Protein AF-A0A7C9D8Z2-F1 (afdb_monomer)

Nearest PDB structures (foldseek):
  7ux3-assembly1_G  TM=8.469E-01  e=1.205E-09  Mus musculus
  6cri-assembly1_G  TM=8.441E-01  e=3.634E-09  Mus musculus
  8d9w-assembly1_K  TM=8.234E-01  e=1.687E-08  Mus musculus
  8d9w-assembly1_O  TM=8.234E-01  e=1.687E-08  Mus musculus
  4hmy-assembly1_A  TM=8.829E-01  e=5.598E-08  Mus musculus

Foldseek 3Di:
DDDQVVLVVCQVVLLVLLVPQDPVDPVSLVSNLVSLVSQLVGDHDPVSLVSSLVSLLVLLPDPDLVSVLSSLVSVLSSCVVPVVSCVVCVVSLLVQCVDPDPVSVVSSLVSLLVSDALVCLLVSLVSLLVSLLPDPDLVVSLVSLASSLVSLVVRPPDLVSSLVSVVSSCVRNVVSYDVVSVVVSVVSVVVPPD

Structure (mmCIF, N/CA/C/O backbone):
data_AF-A0A7C9D8Z2-F1
#
_entry.id   AF-A0A7C9D8Z2-F1
#
loop_
_atom_site.group_PDB
_atom_site.id
_atom_site.type_symbol
_atom_site.label_atom_id
_atom_site.label_alt_id
_atom_site.label_comp_id
_atom_site.label_asym_id
_atom_site.label_entity_id
_atom_site.label_seq_id
_atom_site.pdbx_PDB_ins_code
_atom_site.Cartn_x
_atom_site.Cartn_y
_atom_site.Cartn_z
_atom_site.occupancy
_atom_site.B_iso_or_equiv
_atom_site.auth_seq_id
_atom_site.auth_comp_id
_atom_site.auth_asym_id
_atom_site.auth_atom_id
_atom_site.pdbx_PDB_model_num
ATOM 1 N N . SER A 1 1 ? -24.769 4.157 -0.101 1.00 54.75 1 SER A N 1
ATOM 2 C CA . SER A 1 1 ? -24.486 5.270 0.825 1.00 54.75 1 SER A CA 1
ATOM 3 C C . SER A 1 1 ? -25.314 5.068 2.080 1.00 54.75 1 SER A C 1
ATOM 5 O O . SER A 1 1 ? -26.523 4.939 1.947 1.00 54.75 1 SER A O 1
ATOM 7 N N . GLY A 1 2 ? -24.678 4.918 3.246 1.00 71.00 2 GLY A N 1
ATOM 8 C CA . GLY A 1 2 ? -25.364 4.664 4.522 1.00 71.00 2 GLY A CA 1
ATOM 9 C C . GLY A 1 2 ? -26.005 5.915 5.135 1.00 71.00 2 GLY A C 1
ATOM 10 O O . GLY A 1 2 ? -25.732 7.036 4.702 1.00 71.00 2 GLY A O 1
ATOM 11 N N . ASP A 1 3 ? -26.853 5.719 6.144 1.00 88.31 3 ASP A N 1
ATOM 12 C CA . ASP A 1 3 ? -27.541 6.790 6.871 1.00 88.31 3 ASP A CA 1
ATOM 13 C C . ASP A 1 3 ? -26.561 7.559 7.782 1.00 88.31 3 ASP A C 1
ATOM 15 O O . ASP A 1 3 ? -25.955 7.005 8.708 1.00 88.31 3 ASP A O 1
ATOM 19 N N . LYS A 1 4 ? -26.402 8.862 7.511 1.00 92.12 4 LYS A N 1
ATOM 20 C CA . LYS A 1 4 ? -25.531 9.770 8.271 1.00 92.12 4 LYS A CA 1
ATOM 21 C C . LYS A 1 4 ? -26.003 9.956 9.712 1.00 92.12 4 LYS A C 1
ATOM 23 O O . LYS A 1 4 ? -25.164 10.071 10.603 1.00 92.12 4 LYS A O 1
ATOM 28 N N . ASN A 1 5 ? -27.313 9.998 9.945 1.00 93.19 5 ASN A N 1
ATOM 29 C CA . ASN A 1 5 ? -27.870 10.161 11.282 1.00 93.19 5 ASN A CA 1
ATOM 30 C C . ASN A 1 5 ? -27.612 8.901 12.115 1.00 93.19 5 ASN A C 1
ATOM 32 O O . ASN A 1 5 ? -27.068 8.982 13.213 1.00 93.19 5 ASN A O 1
ATOM 36 N N . ALA A 1 6 ? -27.884 7.723 11.544 1.00 93.25 6 ALA A N 1
ATOM 37 C CA . ALA A 1 6 ? -27.556 6.448 12.181 1.00 93.25 6 ALA A CA 1
ATOM 38 C C . ALA A 1 6 ? -26.056 6.338 12.514 1.00 93.25 6 ALA A C 1
ATOM 40 O O . ALA A 1 6 ? -25.703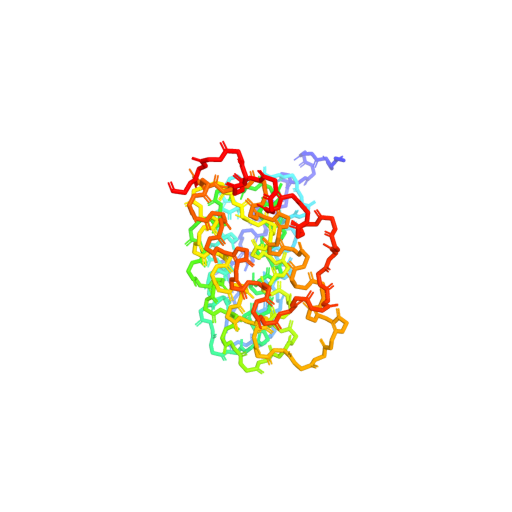 6.022 13.649 1.00 93.25 6 ALA A O 1
ATOM 41 N N . SER A 1 7 ? -25.180 6.692 11.564 1.00 94.88 7 SER A N 1
ATOM 42 C CA . SER A 1 7 ? -23.722 6.719 11.771 1.00 94.88 7 SER A CA 1
ATOM 43 C C . SER A 1 7 ? -23.316 7.674 12.903 1.00 94.88 7 SER A C 1
ATOM 45 O O . SER A 1 7 ? -22.453 7.346 13.715 1.00 94.88 7 SER A O 1
ATOM 47 N N . GLY A 1 8 ? -23.986 8.828 13.005 1.00 93.94 8 GLY A N 1
ATOM 48 C CA . GLY A 1 8 ? -23.773 9.828 14.051 1.00 93.94 8 GLY A CA 1
ATOM 49 C C . GLY A 1 8 ? -23.883 9.275 15.470 1.00 93.94 8 GLY A C 1
ATOM 50 O O . GLY A 1 8 ? -23.061 9.610 16.322 1.00 93.94 8 GLY A O 1
ATOM 51 N N . HIS A 1 9 ? -24.836 8.372 15.706 1.00 94.62 9 HIS A N 1
ATOM 52 C CA . HIS A 1 9 ? -25.011 7.720 17.006 1.00 94.62 9 HIS A CA 1
ATOM 53 C C . HIS A 1 9 ? -23.862 6.762 17.362 1.00 94.62 9 HIS A C 1
ATOM 55 O O . HIS A 1 9 ? -23.654 6.466 18.538 1.00 94.62 9 HIS A O 1
ATOM 61 N N . MET A 1 10 ? -23.099 6.286 16.372 1.00 95.62 10 MET A N 1
ATOM 62 C CA . MET A 1 10 ? -22.015 5.321 16.571 1.00 95.62 10 MET A CA 1
ATOM 63 C C . MET A 1 10 ? -20.662 5.989 16.842 1.00 95.62 10 MET A C 1
ATOM 65 O O . MET A 1 10 ? -19.829 5.390 17.521 1.00 95.62 10 MET A O 1
ATOM 69 N N . TYR A 1 11 ? -20.428 7.218 16.361 1.00 96.44 11 TYR A N 1
ATOM 70 C CA . TYR A 1 11 ? -19.097 7.847 16.391 1.00 96.44 11 TYR A CA 1
ATOM 71 C C . TYR A 1 11 ? -18.462 7.869 17.784 1.00 96.44 11 TYR A C 1
ATOM 73 O O . TYR A 1 11 ? -17.309 7.472 17.934 1.00 96.44 11 TYR A O 1
ATOM 81 N N . THR A 1 12 ? -19.212 8.288 18.807 1.00 95.81 12 THR A N 1
ATOM 82 C CA . THR A 1 12 ? -18.704 8.372 20.185 1.00 95.81 12 THR A CA 1
ATOM 83 C C . THR A 1 12 ? -18.312 7.003 20.727 1.00 95.81 12 THR A C 1
ATOM 85 O O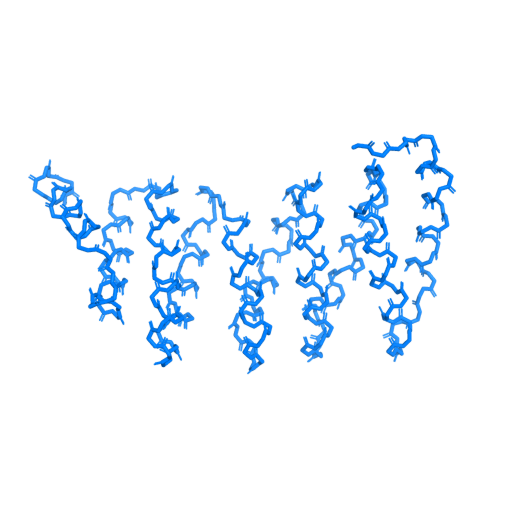 . THR A 1 12 ? -17.264 6.873 21.353 1.00 95.81 12 THR A O 1
ATOM 88 N N . VAL A 1 13 ? -19.125 5.975 20.465 1.00 96.38 13 VAL A N 1
ATOM 89 C CA . VAL A 1 13 ? -18.880 4.611 20.950 1.00 96.38 13 VAL A CA 1
ATOM 90 C C . VAL A 1 13 ? -17.643 4.022 20.277 1.00 96.38 13 VAL A C 1
ATOM 92 O O . VAL A 1 13 ? -16.761 3.519 20.966 1.00 96.38 13 VAL A O 1
ATOM 95 N N . VAL A 1 14 ? -17.537 4.137 18.949 1.00 97.06 14 VAL A N 1
ATOM 96 C CA . VAL A 1 14 ? -16.379 3.629 18.195 1.00 97.06 14 VAL A CA 1
ATOM 97 C C . VAL A 1 14 ? -15.097 4.343 18.627 1.00 97.06 14 VAL A C 1
ATOM 99 O O . VAL A 1 14 ? -14.086 3.693 18.884 1.00 97.06 14 VAL A O 1
ATOM 102 N N . HIS A 1 15 ? -15.147 5.665 18.793 1.00 96.44 15 HIS A N 1
ATOM 103 C CA . HIS A 1 15 ? -14.011 6.444 19.281 1.00 96.44 15 HIS A CA 1
ATOM 104 C C . HIS A 1 15 ? -13.564 6.003 20.687 1.00 96.44 15 HIS A C 1
ATOM 106 O O . HIS A 1 15 ? -12.370 5.873 20.959 1.00 96.44 15 HIS A O 1
ATOM 112 N N . ASP A 1 16 ? -14.508 5.746 21.596 1.00 95.94 16 ASP A N 1
ATOM 113 C CA . ASP A 1 16 ? -14.185 5.270 22.941 1.00 95.94 16 ASP A CA 1
ATOM 114 C C . ASP A 1 16 ? -13.585 3.859 22.943 1.00 95.94 16 ASP A C 1
ATOM 116 O O . ASP A 1 16 ? -12.677 3.603 23.735 1.00 95.94 16 ASP A O 1
ATOM 120 N N . ILE A 1 17 ? -14.046 2.969 22.057 1.00 96.44 17 ILE A N 1
ATOM 121 C CA . ILE A 1 17 ? -13.459 1.633 21.879 1.00 96.44 17 ILE A CA 1
ATOM 122 C C . ILE A 1 17 ? -12.007 1.760 21.411 1.00 96.44 17 ILE A C 1
ATOM 124 O O . ILE A 1 17 ? -11.124 1.171 22.031 1.00 96.44 17 ILE A O 1
ATOM 128 N N . ILE A 1 18 ? -11.745 2.580 20.385 1.00 95.56 18 ILE A N 1
ATOM 129 C CA . ILE A 1 18 ? -10.388 2.828 19.870 1.00 95.56 18 ILE A CA 1
ATOM 130 C C . ILE A 1 18 ? -9.457 3.308 20.988 1.00 95.56 18 ILE A C 1
ATOM 132 O O . ILE A 1 18 ? -8.334 2.827 21.121 1.00 95.56 18 ILE A O 1
ATOM 136 N N . ARG A 1 19 ? -9.932 4.232 21.830 1.00 94.12 19 ARG A N 1
ATOM 137 C CA . ARG A 1 19 ? -9.134 4.809 22.918 1.00 94.12 19 ARG A CA 1
ATOM 138 C C . ARG A 1 19 ? -8.861 3.831 24.066 1.00 94.12 19 ARG A C 1
ATOM 140 O O . ARG A 1 19 ? -7.835 3.961 24.727 1.00 94.12 19 ARG A O 1
ATOM 147 N N . LYS A 1 20 ? -9.793 2.920 24.353 1.00 94.12 20 LYS A N 1
ATOM 148 C CA . LYS A 1 20 ? -9.750 2.033 25.531 1.00 94.12 20 LYS A CA 1
ATOM 149 C C . LYS A 1 20 ? -9.225 0.627 25.229 1.00 94.12 20 LYS A C 1
ATOM 151 O O . LYS A 1 20 ? -9.041 -0.140 26.170 1.00 94.12 20 LYS A O 1
ATOM 156 N N . ALA A 1 21 ? -9.025 0.269 23.962 1.00 93.00 21 ALA A N 1
ATOM 157 C CA . ALA A 1 21 ? -8.545 -1.055 23.584 1.00 93.00 21 ALA A CA 1
ATOM 158 C C . ALA A 1 21 ? -7.152 -1.352 24.173 1.00 93.00 21 ALA A C 1
ATOM 160 O O . ALA A 1 21 ? -6.228 -0.546 24.057 1.00 93.00 21 ALA A O 1
ATOM 161 N N . ASP A 1 22 ? -7.001 -2.528 24.789 1.00 91.38 22 ASP A N 1
ATOM 162 C CA . ASP A 1 22 ? -5.732 -2.995 25.354 1.00 91.38 22 ASP A CA 1
ATOM 163 C C . ASP A 1 22 ? -4.856 -3.662 24.285 1.00 91.38 22 ASP A C 1
ATOM 165 O O . ASP A 1 22 ? -5.054 -4.820 23.912 1.00 91.38 22 ASP A O 1
ATOM 169 N N . LEU A 1 23 ? -3.848 -2.931 23.815 1.00 89.25 23 LEU A N 1
ATOM 170 C CA . LEU A 1 23 ? -2.980 -3.352 22.711 1.00 89.25 23 LEU A CA 1
ATOM 171 C C . LEU A 1 23 ? -1.952 -4.420 23.103 1.00 89.25 23 LEU A C 1
ATOM 173 O O . LEU A 1 23 ? -1.271 -4.963 22.232 1.00 89.25 23 LEU A O 1
ATOM 177 N N . SER A 1 24 ? -1.841 -4.744 24.396 1.00 90.56 24 SER A N 1
ATOM 178 C CA . SER A 1 24 ? -0.945 -5.800 24.874 1.00 90.56 24 SER A CA 1
ATOM 179 C C . SER A 1 24 ? -1.480 -7.208 24.593 1.00 90.56 24 SER A C 1
ATOM 181 O O . SER A 1 24 ? -0.731 -8.182 24.663 1.00 90.56 24 SER A O 1
ATOM 183 N N . THR A 1 25 ? -2.765 -7.329 24.242 1.00 94.25 25 THR A N 1
ATOM 184 C CA . THR A 1 25 ? -3.426 -8.616 24.013 1.00 94.25 25 THR A CA 1
ATOM 185 C C . THR A 1 25 ? -3.934 -8.746 22.582 1.00 94.25 25 THR A C 1
ATOM 187 O O . THR A 1 25 ? -4.401 -7.788 21.967 1.00 94.25 25 THR A O 1
ATOM 190 N N . ASN A 1 26 ? -3.933 -9.972 22.056 1.00 94.00 26 ASN A N 1
ATOM 191 C CA . ASN A 1 26 ? -4.528 -10.258 20.745 1.00 94.00 26 ASN A CA 1
ATOM 192 C C . ASN A 1 26 ? -6.023 -9.914 20.700 1.00 94.00 26 ASN A C 1
ATOM 194 O O . ASN A 1 26 ? -6.520 -9.475 19.668 1.00 94.00 26 ASN A O 1
ATOM 198 N N . ILE A 1 27 ? -6.732 -10.077 21.823 1.00 95.94 27 ILE A N 1
ATOM 199 C CA . ILE A 1 27 ? -8.156 -9.743 21.929 1.00 95.94 27 ILE A CA 1
ATOM 200 C C . ILE A 1 27 ? -8.353 -8.234 21.784 1.00 95.94 27 ILE A C 1
ATOM 202 O O . ILE A 1 27 ? -9.187 -7.804 20.991 1.00 95.94 27 ILE A O 1
ATOM 206 N N . GLY A 1 28 ? -7.575 -7.420 22.501 1.00 95.88 28 GLY A N 1
ATOM 207 C CA . GLY A 1 28 ? -7.690 -5.969 22.390 1.00 95.88 28 GLY A CA 1
ATOM 208 C C . GLY A 1 28 ? -7.258 -5.448 21.018 1.00 95.88 28 GLY A C 1
ATOM 209 O O . GLY A 1 28 ? -7.929 -4.573 20.475 1.00 95.88 28 GLY A O 1
ATOM 210 N N . ASN A 1 29 ? -6.241 -6.051 20.394 1.00 95.75 29 ASN A N 1
ATOM 211 C CA . ASN A 1 29 ? -5.867 -5.744 19.009 1.00 95.75 29 ASN A CA 1
ATOM 212 C C . ASN A 1 29 ? -6.981 -6.096 18.006 1.00 95.75 29 ASN A C 1
ATOM 214 O O . ASN A 1 29 ? -7.265 -5.308 17.105 1.00 95.75 29 ASN A O 1
ATOM 218 N N . ALA A 1 30 ? -7.664 -7.232 18.182 1.00 96.12 30 ALA A N 1
ATOM 219 C CA . ALA A 1 30 ? -8.806 -7.608 17.347 1.00 96.12 30 ALA A CA 1
ATOM 220 C C . ALA A 1 30 ? -9.987 -6.635 17.512 1.00 96.12 30 ALA A C 1
ATOM 222 O O . ALA A 1 30 ? -10.564 -6.194 16.520 1.00 96.12 30 ALA A O 1
ATOM 223 N N . VAL A 1 31 ? -10.306 -6.247 18.753 1.00 96.62 31 VAL A N 1
ATOM 224 C CA . VAL A 1 31 ? -11.350 -5.250 19.046 1.00 96.62 31 VAL A CA 1
ATOM 225 C C . VAL A 1 31 ? -11.010 -3.896 18.425 1.00 96.62 31 VAL A C 1
ATOM 227 O O . VAL A 1 31 ? -11.878 -3.265 17.822 1.00 96.62 31 VAL A O 1
ATOM 230 N N . LEU A 1 32 ? -9.753 -3.454 18.533 1.00 96.12 32 LEU A N 1
ATOM 231 C CA . LEU A 1 32 ? -9.307 -2.207 17.918 1.00 96.12 32 LEU A CA 1
ATOM 232 C C . LEU A 1 32 ? -9.451 -2.255 16.393 1.00 96.12 32 LEU A C 1
ATOM 234 O O . LEU A 1 32 ? -9.982 -1.321 15.797 1.00 96.12 32 LEU A O 1
ATOM 238 N N . TYR A 1 33 ? -8.995 -3.333 15.757 1.00 96.44 33 TYR A N 1
ATOM 239 C CA . TYR A 1 33 ? -9.088 -3.481 14.307 1.00 96.44 33 TYR A CA 1
ATOM 240 C C . TYR A 1 33 ? -10.531 -3.494 13.808 1.00 96.44 33 TYR A C 1
ATOM 242 O O . TYR A 1 33 ? -10.838 -2.828 12.819 1.00 96.44 33 TYR A O 1
ATOM 250 N N . GLU A 1 34 ? -11.434 -4.175 14.513 1.00 96.44 34 GLU A N 1
ATOM 251 C CA . GLU A 1 34 ? -12.850 -4.159 14.153 1.00 96.44 34 GLU A CA 1
ATOM 252 C C . GLU A 1 34 ? -13.459 -2.761 14.337 1.00 96.44 34 GLU A C 1
ATOM 254 O O . GLU A 1 34 ? -14.240 -2.308 13.503 1.00 96.44 34 GLU A O 1
ATOM 259 N N . ALA A 1 35 ? -13.046 -2.013 15.366 1.00 96.69 35 ALA A N 1
ATOM 260 C CA . ALA A 1 35 ? -13.461 -0.621 15.527 1.00 96.69 35 ALA A CA 1
ATOM 261 C C . ALA A 1 35 ? -12.985 0.264 14.358 1.00 96.69 35 ALA A C 1
ATOM 263 O O . ALA A 1 35 ? -13.750 1.100 13.873 1.00 96.69 35 ALA A O 1
ATOM 264 N N . VAL A 1 36 ? -11.765 0.044 13.854 1.00 95.50 36 VAL A N 1
ATOM 265 C CA . VAL A 1 36 ? -11.250 0.723 12.651 1.00 95.50 36 VAL A CA 1
ATOM 266 C C . VAL A 1 36 ? -12.047 0.324 11.403 1.00 95.50 36 VAL A C 1
ATOM 268 O O . VAL A 1 36 ? -12.425 1.190 10.614 1.00 95.50 36 VAL A O 1
ATOM 271 N N . CYS A 1 37 ? -12.366 -0.961 11.231 1.00 95.12 37 CYS A N 1
ATOM 272 C CA . CYS A 1 37 ? -13.186 -1.435 10.114 1.00 95.12 37 CYS A CA 1
ATOM 273 C C . CYS A 1 37 ? -14.601 -0.847 10.149 1.00 95.12 37 CYS A C 1
ATOM 275 O O . CYS A 1 37 ? -15.109 -0.408 9.116 1.00 95.12 37 CYS A O 1
ATOM 277 N N . CYS A 1 38 ? -15.207 -0.780 11.334 1.00 95.44 38 CYS A N 1
ATOM 278 C CA . CYS A 1 38 ? -16.503 -0.155 11.557 1.00 95.44 38 CYS A CA 1
ATOM 279 C C . CYS A 1 38 ? -16.469 1.335 11.196 1.00 95.44 38 CYS A C 1
ATOM 281 O O . CYS A 1 38 ? -17.298 1.794 10.411 1.00 95.44 38 CYS A O 1
ATOM 283 N N . ALA A 1 39 ? -15.466 2.076 11.678 1.00 95.06 39 ALA A N 1
ATOM 284 C CA . ALA A 1 39 ? -15.268 3.480 11.323 1.00 95.06 39 ALA A CA 1
ATOM 285 C C . ALA A 1 39 ? -15.111 3.692 9.806 1.00 95.06 39 ALA A C 1
ATOM 287 O O . ALA A 1 39 ? -15.657 4.651 9.265 1.00 95.06 39 ALA A O 1
ATOM 288 N N . ALA A 1 40 ? -14.426 2.778 9.111 1.00 93.69 40 ALA A N 1
ATOM 289 C CA . ALA A 1 40 ? -14.283 2.820 7.658 1.00 93.69 40 ALA A CA 1
ATOM 290 C C . ALA A 1 40 ? -15.568 2.425 6.890 1.00 93.69 40 ALA A C 1
ATOM 292 O O . ALA A 1 40 ? -15.669 2.667 5.687 1.00 93.69 40 ALA A O 1
ATOM 293 N N . GLY A 1 41 ? -16.536 1.790 7.558 1.00 93.44 41 GLY A N 1
ATOM 294 C CA . GLY A 1 41 ? -17.801 1.335 6.971 1.00 93.44 41 GLY A CA 1
ATOM 295 C C . GLY A 1 41 ? -18.987 2.285 7.168 1.00 93.44 41 GLY A C 1
ATOM 296 O O . GLY A 1 41 ? -19.995 2.153 6.472 1.00 93.44 41 GLY A O 1
ATOM 297 N N . ILE A 1 42 ? -18.888 3.237 8.099 1.00 94.31 42 ILE A N 1
ATOM 298 C CA . ILE A 1 42 ? -19.941 4.220 8.401 1.00 94.31 42 ILE A CA 1
ATOM 299 C C . ILE A 1 42 ? -19.686 5.562 7.702 1.00 94.31 42 ILE A C 1
ATOM 301 O O . ILE A 1 42 ? -18.675 5.755 7.027 1.00 94.31 42 ILE A O 1
ATOM 305 N N . HIS A 1 43 ? -20.626 6.508 7.821 1.00 94.19 43 HIS A N 1
ATOM 306 C CA . HIS A 1 43 ? -20.440 7.828 7.218 1.00 94.19 43 HIS A CA 1
ATOM 307 C C . HIS A 1 43 ? -19.182 8.520 7.795 1.00 94.19 43 HIS A C 1
ATOM 309 O O . HIS A 1 43 ? -19.028 8.550 9.018 1.00 94.19 43 HIS A O 1
ATOM 315 N N . PRO A 1 44 ? -18.289 9.082 6.955 1.00 92.75 44 PRO A N 1
ATOM 316 C CA . PRO A 1 44 ? -17.025 9.646 7.417 1.00 92.75 44 PRO A CA 1
ATOM 317 C C . PRO A 1 44 ? -17.192 10.746 8.467 1.00 92.75 44 PRO A C 1
ATOM 319 O O . PRO A 1 44 ? -18.025 11.649 8.339 1.00 92.75 44 PRO A O 1
ATOM 322 N N . ASN A 1 45 ? -16.343 10.695 9.490 1.00 94.44 45 ASN A N 1
ATOM 323 C CA . ASN A 1 45 ? -16.217 11.720 10.516 1.00 94.44 45 ASN A CA 1
ATOM 324 C C . ASN A 1 45 ? -14.733 12.025 10.734 1.00 94.44 45 ASN A C 1
ATOM 326 O O . ASN A 1 45 ? -13.972 11.120 11.058 1.00 94.44 45 ASN A O 1
ATOM 330 N N . THR A 1 46 ? -14.331 13.288 10.588 1.00 92.94 46 THR A N 1
ATOM 331 C CA . THR A 1 46 ? -12.918 13.703 10.622 1.00 92.94 46 THR A CA 1
ATOM 332 C C . THR A 1 46 ? -12.197 13.269 11.898 1.00 92.94 46 THR A C 1
ATOM 334 O O . THR A 1 46 ? -11.158 12.628 11.815 1.00 92.94 46 THR A O 1
ATOM 337 N N . LYS A 1 47 ? -12.785 13.521 13.075 1.00 93.75 47 LYS A N 1
ATOM 338 C CA . L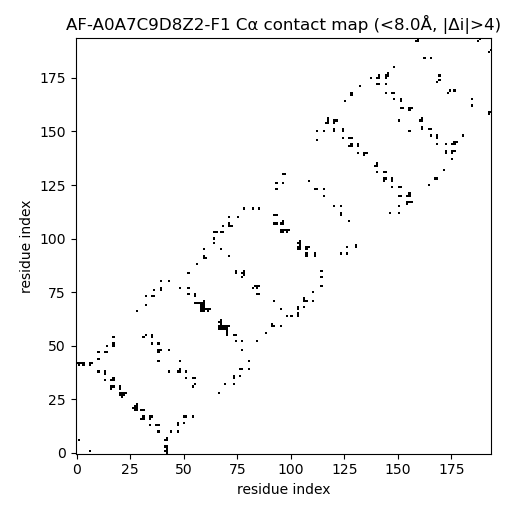YS A 1 47 ? -12.170 13.158 14.364 1.00 93.75 47 LYS A CA 1
ATOM 339 C C . LYS A 1 47 ? -12.021 11.648 14.524 1.00 93.75 47 LYS A C 1
ATOM 341 O O . LYS A 1 47 ? -11.035 11.169 15.073 1.00 93.75 47 LYS A O 1
ATOM 346 N N . LEU A 1 48 ? -13.019 10.895 14.060 1.00 94.94 48 LEU A N 1
ATOM 347 C CA . LEU A 1 48 ? -12.959 9.439 14.096 1.00 94.94 48 LEU A CA 1
ATOM 348 C C . LEU A 1 48 ? -11.886 8.908 13.140 1.00 94.94 48 LEU A C 1
ATOM 350 O O . LEU A 1 48 ? -11.142 8.013 13.526 1.00 94.94 48 LEU A O 1
ATOM 354 N N . LEU A 1 49 ? -11.775 9.488 11.940 1.00 94.19 49 LEU A N 1
ATOM 355 C CA . LEU A 1 49 ? -10.753 9.127 10.958 1.00 94.19 49 LEU A CA 1
ATOM 356 C C . LEU A 1 49 ? -9.337 9.382 11.487 1.00 94.19 49 LEU A C 1
ATOM 358 O O . LEU A 1 49 ? -8.488 8.499 11.375 1.00 94.19 49 LEU A O 1
ATOM 362 N N . GLU A 1 50 ? -9.103 10.532 12.121 1.00 93.06 50 GLU A N 1
ATOM 363 C CA . GLU A 1 50 ? -7.835 10.856 12.789 1.00 93.06 50 GLU A CA 1
ATOM 364 C C . GLU A 1 50 ? -7.489 9.822 13.872 1.00 93.06 50 GLU A C 1
ATOM 366 O O . GLU A 1 50 ? -6.386 9.276 13.881 1.00 93.06 50 GLU A O 1
ATOM 371 N N . ALA A 1 51 ? -8.449 9.480 14.740 1.00 94.06 51 ALA A N 1
ATOM 372 C CA . ALA A 1 51 ? -8.250 8.469 15.779 1.00 94.06 51 ALA A CA 1
ATOM 373 C C . ALA A 1 51 ? -7.953 7.076 15.194 1.00 94.06 51 ALA A C 1
ATOM 375 O O . ALA A 1 51 ? -7.092 6.357 15.704 1.00 94.06 51 ALA A O 1
ATOM 376 N N . THR A 1 52 ? -8.631 6.687 14.108 1.00 94.50 52 THR A N 1
ATOM 377 C CA . THR A 1 52 ? -8.343 5.419 13.422 1.00 94.50 52 THR A CA 1
ATOM 378 C C . THR A 1 52 ? -6.995 5.408 12.717 1.00 94.50 52 THR A C 1
ATOM 380 O O . THR A 1 52 ? -6.344 4.366 12.715 1.00 94.50 52 THR A O 1
ATOM 383 N N . ALA A 1 53 ? -6.558 6.531 12.142 1.00 92.94 53 ALA A N 1
ATOM 384 C CA . ALA A 1 53 ? -5.246 6.639 11.512 1.00 92.94 53 ALA A CA 1
ATOM 385 C C . ALA A 1 53 ? -4.127 6.479 12.554 1.00 92.94 53 ALA A C 1
ATOM 387 O O . ALA A 1 53 ? -3.214 5.676 12.353 1.00 92.94 53 ALA A O 1
ATOM 388 N N . ASP A 1 54 ? -4.248 7.138 13.715 1.00 91.44 54 ASP A N 1
ATOM 389 C CA . ASP A 1 54 ? -3.295 6.971 14.822 1.00 91.44 54 ASP A CA 1
ATOM 390 C C . ASP A 1 54 ? -3.245 5.517 15.312 1.00 91.44 54 ASP A C 1
ATOM 392 O O . ASP A 1 54 ? -2.165 4.937 15.443 1.00 91.44 54 ASP A O 1
ATOM 396 N N . ALA A 1 55 ? -4.409 4.895 15.519 1.00 90.94 55 ALA A N 1
ATOM 397 C CA . ALA A 1 55 ? -4.511 3.504 15.945 1.00 90.94 55 ALA A CA 1
ATOM 398 C C . ALA A 1 55 ? -3.879 2.528 14.941 1.00 90.94 55 ALA A C 1
ATOM 400 O O . ALA A 1 55 ? -3.082 1.670 15.323 1.00 90.94 55 ALA A O 1
ATOM 401 N N . MET A 1 56 ? -4.190 2.686 13.654 1.00 92.81 56 MET A N 1
ATOM 402 C CA . MET A 1 56 ? -3.630 1.878 12.573 1.00 92.81 56 MET A CA 1
ATOM 403 C C . MET A 1 56 ? -2.104 2.036 12.488 1.00 92.81 56 MET A C 1
ATOM 405 O O . MET A 1 56 ? -1.396 1.049 12.282 1.00 92.81 56 MET A O 1
ATOM 409 N N . SER A 1 57 ? -1.569 3.236 12.745 1.00 92.00 57 SER A N 1
ATOM 410 C CA . SER A 1 57 ? -0.119 3.472 12.737 1.00 92.00 57 SER A CA 1
ATOM 411 C C . SER A 1 57 ? 0.644 2.592 13.737 1.00 92.00 57 SER A C 1
ATOM 413 O O . SER A 1 57 ? 1.800 2.242 13.498 1.00 92.00 57 SER A O 1
ATOM 415 N N . ARG A 1 58 ? -0.003 2.191 14.840 1.00 91.88 58 ARG A N 1
ATOM 416 C CA . ARG A 1 58 ? 0.574 1.290 15.851 1.00 91.88 58 ARG A CA 1
ATOM 417 C C . ARG A 1 58 ? 0.689 -0.137 15.329 1.00 91.88 58 ARG A C 1
ATOM 419 O O . ARG A 1 58 ? 1.672 -0.808 15.620 1.00 91.88 58 ARG A O 1
ATOM 426 N N . PHE A 1 59 ? -0.280 -0.578 14.528 1.00 95.50 59 PHE A N 1
ATOM 427 C CA . PHE A 1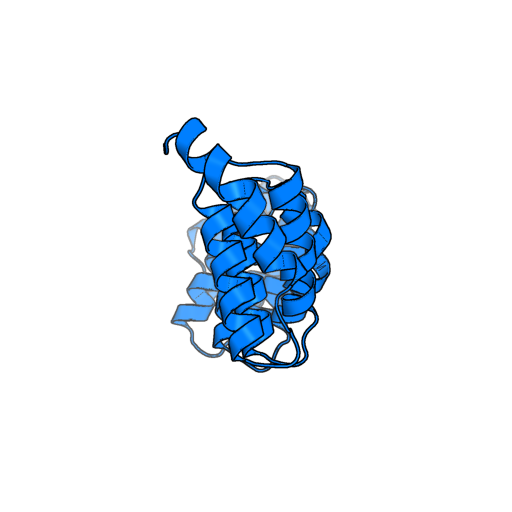 59 ? -0.234 -1.873 13.854 1.00 95.50 59 PHE A CA 1
ATOM 428 C C . PHE A 1 59 ? 0.898 -1.939 12.826 1.00 95.50 59 PHE A C 1
ATOM 430 O O . PHE A 1 59 ? 1.660 -2.901 12.840 1.00 95.50 59 PHE A O 1
ATOM 437 N N . LEU A 1 60 ? 1.073 -0.896 12.005 1.00 94.75 60 LEU A N 1
ATOM 438 C CA . LEU A 1 60 ? 2.165 -0.834 11.019 1.00 94.75 60 LEU A CA 1
ATOM 439 C C . LEU A 1 60 ? 3.563 -0.861 11.653 1.00 94.75 60 LEU A C 1
ATOM 441 O O . LEU A 1 60 ? 4.497 -1.387 11.061 1.00 94.75 60 LEU A O 1
ATOM 445 N N . LYS A 1 61 ? 3.709 -0.298 12.857 1.00 92.12 61 LYS A N 1
ATOM 446 C CA . LYS A 1 61 ? 4.981 -0.244 13.596 1.00 92.12 61 LYS A CA 1
ATOM 447 C C . LYS A 1 61 ? 5.235 -1.469 14.480 1.00 92.12 61 LYS A C 1
ATOM 449 O O . LYS A 1 61 ? 6.224 -1.489 15.204 1.00 92.12 61 LYS A O 1
ATOM 454 N N . SER A 1 62 ? 4.335 -2.451 14.486 1.00 94.06 62 SER A N 1
ATOM 455 C CA . SER A 1 62 ? 4.490 -3.654 15.301 1.00 94.06 62 SER A CA 1
ATOM 456 C C . SER A 1 62 ? 5.549 -4.588 14.720 1.00 94.06 62 SER A C 1
ATOM 458 O O . SER A 1 62 ? 5.648 -4.719 13.506 1.00 94.06 62 SER A O 1
ATOM 460 N N . ASP A 1 63 ? 6.260 -5.326 15.571 1.00 93.50 63 ASP A N 1
ATOM 461 C CA . ASP A 1 63 ? 7.125 -6.431 15.135 1.00 93.50 63 ASP A CA 1
ATOM 462 C C . ASP A 1 63 ? 6.326 -7.654 14.650 1.00 93.50 63 ASP A C 1
ATOM 464 O O . ASP A 1 63 ? 6.862 -8.539 13.989 1.00 93.50 63 ASP A O 1
ATOM 468 N N . SER A 1 64 ? 5.028 -7.726 14.966 1.00 95.69 64 SER A N 1
ATOM 469 C CA . SER A 1 64 ? 4.171 -8.829 14.538 1.00 95.69 64 SER A CA 1
ATOM 470 C C . SER A 1 64 ? 3.718 -8.651 13.090 1.00 95.69 64 SER A C 1
ATOM 472 O O . SER A 1 64 ? 2.959 -7.730 12.786 1.00 95.69 64 SER A O 1
ATOM 474 N N . HIS A 1 65 ? 4.080 -9.600 12.222 1.00 96.69 65 HIS A N 1
ATOM 475 C CA . HIS A 1 65 ? 3.624 -9.657 10.825 1.00 96.69 65 HIS A CA 1
ATOM 476 C C . HIS A 1 65 ? 2.091 -9.604 10.706 1.00 96.69 65 HIS A C 1
ATOM 478 O O . HIS A 1 65 ? 1.549 -8.893 9.862 1.00 96.69 65 HIS A O 1
ATOM 484 N N . ASN A 1 66 ? 1.378 -10.280 11.614 1.00 96.19 66 ASN A N 1
ATOM 485 C CA . ASN A 1 66 ? -0.086 -10.278 11.652 1.00 96.19 66 ASN A CA 1
ATOM 486 C C . ASN A 1 66 ? -0.650 -8.887 11.960 1.00 96.19 66 ASN A C 1
ATOM 488 O O . ASN A 1 66 ? -1.616 -8.458 11.330 1.00 96.19 66 ASN A O 1
ATOM 492 N N . LEU A 1 67 ? -0.047 -8.165 12.910 1.00 96.50 67 LEU A N 1
ATOM 493 C CA . LEU A 1 67 ? -0.481 -6.808 13.230 1.00 96.50 67 LEU A CA 1
ATOM 494 C C . LEU A 1 67 ? -0.141 -5.851 12.087 1.00 96.50 67 LEU A C 1
ATOM 496 O O . LEU A 1 67 ? -1.020 -5.104 11.671 1.00 96.50 67 LEU A O 1
ATOM 500 N N . LYS A 1 68 ? 1.054 -5.935 11.489 1.00 97.62 68 LYS A N 1
ATOM 501 C CA . LYS A 1 68 ? 1.374 -5.160 10.279 1.00 97.62 68 LYS A CA 1
ATOM 502 C C . LYS A 1 68 ? 0.358 -5.411 9.167 1.00 97.62 68 LYS A C 1
ATOM 504 O O . LYS A 1 68 ? -0.162 -4.455 8.599 1.00 97.62 68 LYS A O 1
ATOM 509 N N . TYR A 1 69 ? -0.006 -6.671 8.919 1.00 97.56 69 TYR A N 1
ATOM 510 C CA . TYR A 1 69 ? -1.042 -7.036 7.951 1.00 97.56 69 TYR A CA 1
ATOM 511 C C . TYR A 1 69 ? -2.387 -6.372 8.261 1.00 97.56 69 TYR A C 1
ATOM 513 O O . TYR A 1 69 ? -3.010 -5.797 7.367 1.00 97.56 69 TYR A O 1
ATOM 521 N N . MET A 1 70 ? -2.821 -6.390 9.524 1.00 96.44 70 MET A N 1
ATOM 522 C CA . MET A 1 70 ? -4.034 -5.687 9.957 1.00 96.44 70 MET A CA 1
ATOM 523 C C . MET A 1 70 ? -3.927 -4.174 9.725 1.00 96.44 70 MET A C 1
ATOM 525 O O . MET A 1 70 ? -4.899 -3.558 9.290 1.00 96.44 70 MET A O 1
ATOM 529 N N . GLY A 1 71 ? -2.751 -3.583 9.949 1.00 96.50 71 GLY A N 1
ATOM 530 C CA . GLY A 1 71 ? -2.463 -2.181 9.651 1.00 96.50 71 GLY A CA 1
ATOM 531 C C . GLY A 1 71 ? -2.595 -1.853 8.163 1.00 96.50 71 GLY A C 1
ATOM 532 O O . GLY A 1 71 ? -3.306 -0.916 7.802 1.00 96.50 71 GLY A O 1
ATOM 533 N N . ILE A 1 72 ? -1.985 -2.663 7.293 1.00 97.38 72 ILE A N 1
ATOM 534 C CA . ILE A 1 72 ? -2.061 -2.513 5.832 1.00 97.38 72 ILE A CA 1
ATOM 535 C C . ILE A 1 72 ? -3.508 -2.670 5.340 1.00 97.38 72 ILE A C 1
ATOM 537 O O . ILE A 1 72 ? -3.984 -1.853 4.549 1.00 97.38 72 ILE A O 1
ATOM 541 N N . ASP A 1 73 ? -4.244 -3.680 5.819 1.00 96.56 73 ASP A N 1
ATOM 542 C CA . ASP A 1 73 ? -5.651 -3.866 5.444 1.00 96.56 73 ASP A CA 1
ATOM 543 C C . ASP A 1 73 ? -6.528 -2.693 5.902 1.00 96.56 73 ASP A C 1
ATOM 545 O O . ASP A 1 73 ? -7.321 -2.170 5.115 1.00 96.56 73 ASP A O 1
ATOM 549 N N . ALA A 1 74 ? -6.355 -2.246 7.148 1.00 95.44 74 ALA A N 1
ATOM 550 C CA . ALA A 1 74 ? -7.076 -1.107 7.700 1.00 95.44 74 ALA A CA 1
ATOM 551 C C . ALA A 1 74 ? -6.790 0.180 6.913 1.00 95.44 74 ALA A C 1
ATOM 553 O O . ALA A 1 74 ? -7.726 0.876 6.512 1.00 95.44 74 ALA A O 1
ATOM 554 N N . LEU A 1 75 ? -5.519 0.471 6.620 1.00 95.75 75 LEU A N 1
ATOM 555 C CA . LEU A 1 75 ? -5.133 1.634 5.824 1.00 95.75 75 LEU A CA 1
ATOM 556 C C . LEU A 1 75 ? -5.758 1.582 4.427 1.00 95.75 75 LEU A C 1
ATOM 558 O O . LEU A 1 75 ? -6.359 2.561 3.993 1.00 95.75 75 LEU A O 1
ATOM 562 N N . GLY A 1 76 ? -5.733 0.424 3.761 1.00 95.12 76 GLY A N 1
ATOM 563 C CA . GLY A 1 76 ? -6.373 0.236 2.455 1.00 95.12 76 GLY A CA 1
ATOM 564 C C . GLY A 1 76 ? -7.878 0.535 2.432 1.00 95.12 76 GLY A C 1
ATOM 565 O O . GLY A 1 76 ? -8.429 0.873 1.379 1.00 95.12 76 GLY A O 1
ATOM 566 N N . ARG A 1 77 ? -8.560 0.451 3.579 1.00 94.31 77 ARG A N 1
ATOM 567 C CA . ARG A 1 77 ? -9.957 0.890 3.730 1.00 94.31 77 ARG A CA 1
ATOM 568 C C . ARG A 1 77 ? -10.048 2.399 3.943 1.00 94.31 77 ARG A C 1
ATOM 570 O O . ARG A 1 77 ? -10.868 3.043 3.293 1.00 94.31 77 ARG A O 1
ATOM 577 N N . LEU A 1 78 ? -9.199 2.957 4.807 1.00 93.19 78 LEU A N 1
ATOM 578 C CA . LEU A 1 78 ? -9.207 4.379 5.162 1.00 93.19 78 LEU A CA 1
ATOM 579 C C . LEU A 1 78 ? -8.852 5.294 3.984 1.00 93.19 78 LEU A C 1
ATOM 581 O O . LEU A 1 78 ? -9.491 6.333 3.823 1.00 93.19 78 LEU A O 1
ATOM 585 N N . ILE A 1 79 ? -7.918 4.898 3.112 1.00 92.88 79 ILE A N 1
ATOM 586 C CA . ILE A 1 79 ? -7.518 5.723 1.954 1.00 92.88 79 ILE A CA 1
ATOM 587 C C . ILE A 1 79 ? -8.663 5.971 0.964 1.00 92.88 79 ILE A C 1
ATOM 589 O O . ILE A 1 79 ? -8.649 6.959 0.238 1.00 92.88 79 ILE A O 1
ATOM 593 N N . LYS A 1 80 ? -9.685 5.103 0.946 1.00 90.31 80 LYS A N 1
ATOM 594 C CA . LYS A 1 80 ? -10.885 5.294 0.115 1.00 90.31 80 LYS A CA 1
ATOM 595 C C . LYS A 1 80 ? -11.769 6.430 0.629 1.00 90.31 80 LYS A C 1
ATOM 597 O O . LYS A 1 80 ? -12.580 6.954 -0.126 1.00 90.31 80 LYS A O 1
ATOM 602 N N . LEU A 1 81 ? -11.646 6.760 1.914 1.00 91.44 81 LEU A N 1
ATOM 603 C CA . LEU A 1 81 ? -12.406 7.815 2.580 1.00 91.44 81 LEU A CA 1
ATOM 604 C C . LEU A 1 81 ? -11.604 9.112 2.669 1.00 91.44 81 LEU A C 1
ATOM 606 O O . LEU A 1 81 ? -12.164 10.187 2.480 1.00 91.44 81 LEU A O 1
ATOM 610 N N . SER A 1 82 ? -10.310 9.001 2.967 1.00 90.81 82 SER A N 1
ATOM 611 C CA . SER A 1 82 ? -9.379 10.122 3.044 1.00 90.81 82 SER A CA 1
ATOM 612 C C . SER A 1 82 ? -8.023 9.709 2.460 1.00 90.81 82 SER A C 1
ATOM 614 O O . SER A 1 82 ? -7.208 9.102 3.163 1.00 90.81 82 SER A O 1
ATOM 616 N N . PRO A 1 83 ? -7.771 10.008 1.172 1.00 89.19 83 PRO A N 1
ATOM 617 C CA . PRO A 1 83 ? -6.515 9.666 0.503 1.00 89.19 83 PRO A CA 1
ATOM 618 C C . PRO A 1 83 ? -5.275 10.263 1.181 1.00 89.19 83 PRO A C 1
ATOM 620 O O . PRO A 1 83 ? -4.210 9.654 1.154 1.00 89.19 83 PRO A O 1
ATOM 623 N N . GLU A 1 84 ? -5.423 11.412 1.846 1.00 89.19 84 GLU A N 1
ATOM 624 C CA . GLU A 1 84 ? -4.344 12.128 2.542 1.00 89.19 84 GLU A CA 1
ATOM 625 C C . GLU A 1 84 ? -3.685 11.286 3.650 1.00 89.19 84 GLU A C 1
ATOM 627 O O . GLU A 1 84 ? -2.497 11.444 3.931 1.00 89.19 84 GLU A O 1
ATOM 632 N N . ILE A 1 85 ? -4.425 10.337 4.244 1.00 90.50 85 ILE A N 1
ATOM 633 C CA . ILE A 1 85 ? -3.900 9.418 5.270 1.00 90.50 85 ILE A CA 1
ATOM 634 C C . ILE A 1 85 ? -2.776 8.543 4.694 1.00 90.50 85 ILE A C 1
ATOM 636 O O . ILE A 1 85 ? -1.829 8.205 5.404 1.00 90.50 85 ILE A O 1
ATOM 640 N N . ALA A 1 86 ? -2.845 8.187 3.408 1.00 87.38 86 ALA A N 1
ATOM 641 C CA . ALA A 1 86 ? -1.847 7.330 2.775 1.00 87.38 86 ALA A CA 1
ATOM 642 C C . ALA A 1 86 ? -0.445 7.957 2.836 1.00 87.38 86 ALA A C 1
ATOM 644 O O . ALA A 1 86 ? 0.537 7.279 3.129 1.00 87.38 86 ALA A O 1
ATOM 645 N N . GLU A 1 87 ? -0.362 9.269 2.611 1.00 89.25 87 GLU A N 1
ATOM 646 C CA . GLU A 1 87 ? 0.899 10.012 2.547 1.00 89.25 87 GLU A CA 1
ATOM 647 C C . GLU A 1 87 ? 1.627 10.012 3.891 1.00 89.25 87 GLU A C 1
ATOM 649 O O . GLU A 1 87 ? 2.841 9.826 3.948 1.00 89.25 87 GLU A O 1
ATOM 654 N N . GLN A 1 88 ? 0.870 10.138 4.982 1.00 91.12 88 GLN A N 1
ATOM 655 C CA . GLN A 1 88 ? 1.398 10.165 6.347 1.00 91.12 88 GLN A CA 1
ATOM 656 C C . GLN A 1 88 ? 2.065 8.843 6.749 1.00 91.12 88 GLN A C 1
ATOM 658 O O . GLN A 1 88 ? 2.951 8.824 7.605 1.00 91.12 88 GLN A O 1
ATOM 663 N N . HIS A 1 89 ? 1.649 7.734 6.134 1.00 93.12 89 HIS A N 1
ATOM 664 C CA . HIS A 1 89 ? 2.107 6.387 6.473 1.00 93.12 89 HIS A CA 1
ATOM 665 C C . HIS A 1 89 ? 2.926 5.718 5.364 1.00 93.12 89 HIS A C 1
ATOM 667 O O . HIS A 1 89 ? 3.329 4.570 5.531 1.00 93.12 89 HIS A O 1
ATOM 673 N N . GLN A 1 90 ? 3.222 6.422 4.266 1.00 93.56 90 GLN A N 1
ATOM 674 C CA . GLN A 1 90 ? 3.867 5.849 3.081 1.00 93.56 90 GLN A CA 1
ATOM 675 C C . GLN A 1 90 ? 5.168 5.104 3.399 1.00 93.56 90 GLN A C 1
ATOM 677 O O . GLN A 1 90 ? 5.351 3.989 2.924 1.00 93.56 90 GLN A O 1
ATOM 682 N N . LEU A 1 91 ? 6.053 5.688 4.213 1.00 93.50 91 LEU A N 1
ATOM 683 C CA . LEU A 1 91 ? 7.327 5.049 4.564 1.00 93.50 91 LEU A CA 1
ATOM 684 C C . LEU A 1 91 ? 7.110 3.719 5.300 1.00 93.50 91 LEU A C 1
ATOM 686 O O . LEU A 1 91 ? 7.682 2.709 4.912 1.00 93.50 91 LEU A O 1
ATOM 690 N N . ALA A 1 92 ? 6.203 3.691 6.280 1.00 94.06 92 ALA A N 1
ATOM 691 C CA . ALA A 1 92 ? 5.891 2.471 7.022 1.00 94.06 92 ALA A CA 1
ATOM 692 C C . ALA A 1 92 ? 5.247 1.390 6.135 1.00 94.06 92 ALA A C 1
ATOM 694 O O . ALA A 1 92 ? 5.484 0.202 6.338 1.00 94.06 92 ALA A O 1
ATOM 695 N N . VAL A 1 93 ? 4.441 1.788 5.142 1.00 96.19 93 VAL A N 1
ATOM 696 C CA . VAL A 1 93 ? 3.885 0.857 4.147 1.00 96.19 93 VAL A CA 1
ATOM 697 C C . VAL A 1 93 ? 4.996 0.293 3.265 1.00 96.19 93 VAL A C 1
ATOM 699 O O . VAL A 1 93 ? 5.041 -0.914 3.068 1.00 96.19 93 VAL A O 1
ATOM 702 N N . ILE A 1 94 ? 5.910 1.134 2.770 1.00 95.62 94 ILE A N 1
ATOM 703 C CA . ILE A 1 94 ? 7.054 0.692 1.960 1.00 95.62 94 ILE A CA 1
ATOM 704 C C . ILE A 1 94 ? 7.907 -0.324 2.729 1.00 95.62 94 ILE A C 1
ATOM 706 O O . ILE A 1 94 ? 8.234 -1.371 2.179 1.00 95.62 94 ILE A O 1
ATOM 710 N N . ASP A 1 95 ? 8.194 -0.066 4.006 1.00 94.69 95 ASP A N 1
ATOM 711 C CA . ASP A 1 95 ? 8.990 -0.969 4.846 1.00 94.69 95 ASP A CA 1
ATOM 712 C C . ASP A 1 95 ? 8.333 -2.353 5.018 1.00 94.69 95 ASP A C 1
ATOM 714 O O . ASP A 1 95 ? 9.020 -3.358 5.202 1.00 94.69 95 ASP A O 1
ATOM 718 N N . CYS A 1 96 ? 7.001 -2.452 4.906 1.00 96.44 96 CYS A N 1
ATOM 719 C CA . CYS A 1 96 ? 6.295 -3.737 4.955 1.00 96.44 96 CYS A CA 1
ATOM 720 C C . CYS A 1 96 ? 6.537 -4.614 3.713 1.00 96.44 96 CYS A C 1
ATOM 722 O O . CYS A 1 96 ? 6.158 -5.785 3.724 1.00 96.44 96 CYS A O 1
ATOM 724 N N . LEU A 1 97 ? 7.143 -4.084 2.646 1.00 95.62 97 LEU A N 1
ATOM 725 C CA . LEU A 1 97 ? 7.527 -4.858 1.462 1.00 95.62 97 LEU A CA 1
ATOM 726 C C . LEU A 1 97 ? 8.827 -5.654 1.686 1.00 95.62 97 LEU A C 1
ATOM 728 O O . LEU A 1 97 ? 9.085 -6.617 0.969 1.00 95.62 97 LEU A O 1
ATOM 732 N N . GLU A 1 98 ? 9.599 -5.308 2.718 1.00 93.25 98 GLU A N 1
ATOM 733 C CA . GLU A 1 98 ? 10.817 -6.018 3.138 1.00 93.25 98 GLU A CA 1
ATOM 734 C C . GLU A 1 98 ? 10.535 -7.132 4.163 1.00 93.25 98 GLU A C 1
ATOM 736 O O . GLU A 1 98 ? 11.415 -7.917 4.515 1.00 93.25 98 GLU A O 1
ATOM 741 N N . ASP A 1 99 ? 9.297 -7.230 4.650 1.00 96.00 99 ASP A N 1
ATOM 742 C CA . ASP A 1 99 ? 8.907 -8.174 5.696 1.00 96.00 99 ASP A CA 1
ATOM 743 C C . ASP A 1 99 ? 9.049 -9.643 5.234 1.00 96.00 99 ASP A C 1
ATOM 745 O O . ASP A 1 99 ? 8.765 -9.947 4.078 1.00 96.00 99 ASP A O 1
ATOM 749 N N . PRO A 1 100 ? 9.502 -10.597 6.068 1.00 94.69 100 PRO A N 1
ATOM 750 C CA . PRO A 1 100 ? 9.662 -11.989 5.638 1.00 94.69 100 PRO A CA 1
ATOM 751 C C . PRO A 1 100 ? 8.344 -12.695 5.276 1.00 94.69 100 PRO A C 1
ATOM 753 O O . PRO A 1 100 ? 8.395 -13.726 4.609 1.00 94.69 100 PRO A O 1
ATOM 756 N N . ASP A 1 101 ? 7.182 -12.177 5.687 1.00 96.12 101 ASP A N 1
ATOM 757 C CA . ASP A 1 101 ? 5.887 -12.778 5.368 1.00 96.12 101 ASP A CA 1
ATOM 758 C C . ASP A 1 101 ? 5.405 -12.417 3.947 1.00 96.12 101 ASP A C 1
ATOM 760 O O . ASP A 1 101 ? 5.078 -11.269 3.630 1.00 96.12 101 ASP A O 1
ATOM 764 N N . ASP A 1 102 ? 5.307 -13.424 3.074 1.00 93.75 102 ASP A N 1
ATOM 765 C CA . ASP A 1 102 ? 4.881 -13.241 1.680 1.00 93.75 102 ASP A CA 1
ATOM 766 C C . ASP A 1 102 ? 3.431 -12.755 1.538 1.00 93.75 102 ASP A C 1
ATOM 768 O O . ASP A 1 102 ? 3.094 -12.074 0.563 1.00 93.75 102 ASP A O 1
ATOM 772 N N . THR A 1 103 ? 2.555 -13.090 2.489 1.00 95.56 103 THR A N 1
ATOM 773 C CA . THR A 1 103 ? 1.147 -12.667 2.463 1.00 95.56 103 THR A CA 1
ATOM 774 C C . THR A 1 103 ? 1.039 -11.176 2.761 1.00 95.56 103 THR A C 1
ATOM 776 O O . THR A 1 103 ? 0.308 -10.456 2.073 1.00 95.56 103 THR A O 1
ATOM 779 N N . LEU A 1 104 ? 1.811 -10.691 3.735 1.00 97.44 104 LEU A N 1
ATOM 780 C CA . LEU A 1 104 ? 1.975 -9.275 4.027 1.00 97.44 104 LEU A CA 1
ATOM 781 C C . LEU A 1 104 ? 2.579 -8.539 2.836 1.00 97.44 104 LEU A C 1
ATOM 783 O O . LEU A 1 104 ? 1.986 -7.562 2.390 1.00 97.44 104 LEU A O 1
ATOM 787 N N . LYS A 1 105 ? 3.673 -9.036 2.252 1.00 96.69 105 LYS A N 1
ATOM 788 C CA . LYS A 1 105 ? 4.290 -8.433 1.058 1.00 96.69 105 LYS A CA 1
ATOM 789 C C . LYS A 1 105 ? 3.301 -8.259 -0.094 1.00 96.69 105 LYS A C 1
ATOM 791 O O . LYS A 1 105 ? 3.181 -7.163 -0.637 1.00 96.69 105 LYS A O 1
ATOM 796 N N . ARG A 1 106 ? 2.528 -9.304 -0.418 1.00 95.62 106 ARG A N 1
ATOM 797 C CA . ARG A 1 106 ? 1.462 -9.259 -1.440 1.00 95.62 106 ARG A CA 1
ATOM 798 C C . ARG A 1 106 ? 0.424 -8.181 -1.135 1.00 95.62 106 ARG A C 1
ATOM 800 O O . ARG A 1 106 ? 0.046 -7.398 -2.002 1.00 95.62 106 ARG A O 1
ATOM 807 N N . LYS A 1 107 ? -0.033 -8.115 0.117 1.00 97.00 107 LYS A N 1
ATOM 808 C CA . LYS A 1 107 ? -1.017 -7.120 0.555 1.00 97.00 107 LYS A CA 1
ATOM 809 C C . LYS A 1 107 ? -0.460 -5.693 0.515 1.00 97.00 107 LYS A C 1
ATOM 811 O O . LYS A 1 107 ? -1.178 -4.772 0.128 1.00 97.00 107 LYS A O 1
ATOM 816 N N . THR A 1 108 ? 0.799 -5.518 0.902 1.00 97.50 108 THR A N 1
ATOM 817 C CA . THR A 1 108 ? 1.523 -4.245 0.861 1.00 97.50 108 THR A CA 1
ATOM 818 C C . THR A 1 108 ? 1.676 -3.756 -0.571 1.00 97.50 108 THR A C 1
ATOM 820 O O . THR A 1 108 ? 1.340 -2.610 -0.854 1.00 97.50 108 THR A O 1
ATOM 823 N N . PHE A 1 109 ? 2.092 -4.630 -1.488 1.00 97.44 109 PHE A N 1
ATOM 824 C CA . PHE A 1 109 ? 2.166 -4.338 -2.918 1.00 97.44 109 PHE A CA 1
ATOM 825 C C . PHE A 1 109 ? 0.828 -3.818 -3.463 1.00 97.44 109 PHE A C 1
ATOM 827 O O . PHE A 1 109 ? 0.759 -2.752 -4.077 1.00 97.44 109 PHE A O 1
ATOM 834 N N . GLU A 1 110 ? -0.260 -4.521 -3.142 1.00 96.25 110 GLU A N 1
ATOM 835 C CA . GLU A 1 110 ? -1.617 -4.129 -3.519 1.00 96.25 110 GLU A CA 1
ATOM 836 C C . GLU A 1 110 ? -2.038 -2.759 -2.975 1.00 96.25 110 GLU A C 1
ATOM 838 O O . GLU A 1 110 ? -2.867 -2.079 -3.590 1.00 96.25 110 GLU A O 1
ATOM 843 N N . LEU A 1 111 ? -1.528 -2.361 -1.809 1.00 96.62 111 LEU A N 1
ATOM 844 C CA . LEU A 1 111 ? -1.797 -1.052 -1.226 1.00 96.62 111 LEU A CA 1
ATOM 845 C C . LEU A 1 111 ? -0.947 0.035 -1.889 1.00 96.62 111 LEU A C 1
ATOM 847 O O . LEU A 1 111 ? -1.495 1.074 -2.253 1.00 96.62 111 LEU A O 1
ATOM 851 N N . LEU A 1 112 ? 0.349 -0.222 -2.089 1.00 97.06 112 LEU A N 1
ATOM 852 C CA . LEU A 1 112 ? 1.285 0.684 -2.758 1.00 97.06 112 LEU A CA 1
ATOM 853 C C . LEU A 1 112 ? 0.786 1.071 -4.151 1.00 97.06 112 LEU A C 1
ATOM 855 O O . LEU A 1 112 ? 0.697 2.260 -4.459 1.00 97.06 112 LEU A O 1
ATOM 859 N N . TYR A 1 113 ? 0.344 0.089 -4.941 1.00 96.44 113 TYR A N 1
ATOM 860 C CA . TYR A 1 113 ? -0.261 0.344 -6.247 1.00 96.44 113 TYR A CA 1
ATOM 861 C C . TYR A 1 113 ? -1.450 1.317 -6.152 1.00 96.44 113 TYR A C 1
ATOM 863 O O . TYR A 1 113 ? -1.540 2.275 -6.914 1.00 96.44 113 TYR A O 1
ATOM 871 N N . LYS A 1 114 ? -2.335 1.135 -5.160 1.00 94.69 114 LYS A N 1
ATOM 872 C CA . LYS A 1 114 ? -3.541 1.967 -4.978 1.00 94.69 114 LYS A CA 1
ATOM 873 C C . LYS A 1 114 ? -3.254 3.384 -4.479 1.00 94.69 114 LYS A C 1
ATOM 875 O O . LYS A 1 114 ? -4.057 4.273 -4.739 1.00 94.69 114 LYS A O 1
ATOM 880 N N . MET A 1 115 ? -2.167 3.593 -3.736 1.00 94.75 115 MET A N 1
ATOM 881 C CA . MET A 1 115 ? -1.802 4.905 -3.181 1.00 94.75 115 MET A CA 1
ATOM 882 C C . MET A 1 115 ? -0.779 5.674 -4.028 1.00 94.75 115 MET A C 1
ATOM 884 O O . MET A 1 115 ? -0.337 6.757 -3.631 1.00 94.75 115 MET A O 1
ATOM 888 N N . THR A 1 116 ? -0.374 5.113 -5.170 1.00 95.94 116 THR A N 1
ATOM 889 C CA . THR A 1 116 ? 0.574 5.766 -6.072 1.00 95.94 116 THR A CA 1
ATOM 890 C C . THR A 1 116 ? -0.063 6.982 -6.744 1.00 95.94 116 THR A C 1
ATOM 892 O O . THR A 1 116 ? -1.213 6.959 -7.178 1.00 95.94 116 THR A O 1
ATOM 895 N N . LYS A 1 117 ? 0.716 8.058 -6.827 1.00 95.06 117 LYS A N 1
ATOM 896 C CA . LYS A 1 117 ? 0.405 9.336 -7.464 1.00 95.06 117 LYS A CA 1
ATOM 897 C C . LYS A 1 117 ? 1.675 9.923 -8.080 1.00 95.06 117 LYS A C 1
ATOM 899 O O . LYS A 1 117 ? 2.788 9.527 -7.738 1.00 95.06 117 LYS A O 1
ATOM 904 N N . SER A 1 118 ? 1.531 10.945 -8.921 1.00 95.81 118 SER A N 1
ATOM 905 C CA . SER A 1 118 ? 2.668 11.609 -9.581 1.00 95.81 118 SER A CA 1
ATOM 906 C C . SER A 1 118 ? 3.768 12.078 -8.620 1.00 95.81 118 SER A C 1
ATOM 908 O O . SER A 1 118 ? 4.929 12.106 -8.997 1.00 95.81 118 SER A O 1
ATOM 910 N N . SER A 1 119 ? 3.433 12.427 -7.373 1.00 94.88 119 SER A N 1
ATOM 911 C CA . SER A 1 119 ? 4.417 12.921 -6.402 1.00 94.88 119 SER A CA 1
ATOM 912 C C . SER A 1 119 ? 5.207 11.826 -5.674 1.00 94.88 119 SER A C 1
ATOM 914 O O . SER A 1 119 ? 6.116 12.158 -4.921 1.00 94.88 119 SER A O 1
ATOM 916 N N . ASN A 1 120 ? 4.823 10.550 -5.788 1.00 95.56 120 ASN A N 1
ATOM 917 C CA . ASN A 1 120 ? 5.485 9.442 -5.086 1.00 95.56 120 ASN A CA 1
ATOM 918 C C . ASN A 1 120 ? 5.784 8.223 -5.974 1.00 95.56 120 ASN A C 1
ATOM 920 O O . ASN A 1 120 ? 6.339 7.245 -5.473 1.00 95.56 120 ASN A O 1
ATOM 924 N N . VAL A 1 121 ? 5.451 8.288 -7.268 1.00 97.69 121 VAL A N 1
ATOM 925 C CA . VAL A 1 121 ? 5.631 7.186 -8.222 1.00 97.69 121 VAL A CA 1
ATOM 926 C C . VAL A 1 121 ? 7.062 6.667 -8.254 1.00 97.69 121 VAL A C 1
ATOM 928 O O . VAL A 1 121 ? 7.243 5.457 -8.232 1.00 97.69 121 VAL A O 1
ATOM 931 N N . GLU A 1 122 ? 8.064 7.549 -8.244 1.00 97.69 122 GLU A N 1
ATOM 932 C CA . GLU A 1 122 ? 9.470 7.148 -8.357 1.00 97.69 122 GLU A CA 1
ATOM 933 C C . GLU A 1 122 ? 9.848 6.190 -7.224 1.00 97.69 122 GLU A C 1
ATOM 935 O O . GLU A 1 122 ? 10.254 5.056 -7.461 1.00 97.69 122 GLU A O 1
ATOM 940 N N . VAL A 1 123 ? 9.570 6.607 -5.987 1.00 96.62 123 VAL A N 1
ATOM 941 C CA . VAL A 1 123 ? 9.889 5.840 -4.778 1.00 96.62 123 VAL A CA 1
ATOM 942 C C . VAL A 1 123 ? 9.104 4.529 -4.714 1.00 96.62 123 VAL A C 1
ATOM 944 O O . VAL A 1 123 ? 9.652 3.500 -4.320 1.00 96.62 123 VAL A O 1
ATOM 947 N N . ILE A 1 124 ? 7.814 4.553 -5.064 1.00 97.44 124 ILE A N 1
ATOM 948 C CA . ILE A 1 124 ? 6.967 3.359 -4.980 1.00 97.44 124 ILE A CA 1
ATOM 949 C C . ILE A 1 124 ? 7.350 2.339 -6.057 1.00 97.44 124 ILE A C 1
ATOM 951 O O . ILE A 1 124 ? 7.531 1.165 -5.736 1.00 97.44 124 ILE A O 1
ATOM 955 N N . VAL A 1 125 ? 7.503 2.770 -7.311 1.00 97.88 125 VAL A N 1
ATOM 956 C CA . VAL A 1 125 ? 7.836 1.871 -8.423 1.00 97.88 125 VAL A CA 1
ATOM 957 C C . VAL A 1 125 ? 9.225 1.268 -8.240 1.00 97.88 125 VAL A C 1
ATOM 959 O O . VAL A 1 125 ? 9.379 0.069 -8.466 1.00 97.88 125 VAL A O 1
ATOM 962 N N . ASP A 1 126 ? 10.206 2.029 -7.744 1.00 97.06 126 ASP A N 1
ATOM 963 C CA . ASP A 1 126 ? 11.533 1.486 -7.436 1.00 97.06 126 ASP A CA 1
ATOM 964 C C . ASP A 1 126 ? 11.452 0.319 -6.443 1.00 97.06 126 ASP A C 1
ATOM 966 O O . ASP A 1 126 ? 12.012 -0.749 -6.690 1.00 97.06 126 ASP A O 1
ATOM 970 N N . ARG A 1 127 ? 10.676 0.478 -5.365 1.00 96.81 127 ARG A N 1
ATOM 971 C CA . ARG A 1 127 ? 10.464 -0.580 -4.365 1.00 96.81 127 ARG A CA 1
ATOM 972 C C . ARG A 1 127 ? 9.673 -1.764 -4.910 1.00 96.81 127 ARG A C 1
ATOM 974 O O . ARG A 1 127 ? 9.981 -2.908 -4.586 1.00 96.81 127 ARG A O 1
ATOM 981 N N . MET A 1 128 ? 8.680 -1.517 -5.761 1.00 97.06 128 MET A N 1
ATOM 982 C CA . MET A 1 128 ? 7.926 -2.583 -6.426 1.00 97.06 128 MET A CA 1
ATOM 983 C C . MET A 1 128 ? 8.812 -3.400 -7.379 1.00 97.06 128 MET A C 1
ATOM 985 O O . MET A 1 128 ? 8.656 -4.619 -7.447 1.00 97.06 128 MET A O 1
ATOM 989 N N . ILE A 1 129 ? 9.763 -2.765 -8.074 1.00 96.69 129 ILE A N 1
ATOM 990 C CA . ILE A 1 129 ? 10.757 -3.452 -8.911 1.00 96.69 129 ILE A CA 1
ATOM 991 C C . ILE A 1 129 ? 11.720 -4.269 -8.045 1.00 96.69 129 ILE A C 1
ATOM 993 O O . ILE A 1 129 ? 11.949 -5.438 -8.351 1.00 96.69 129 ILE A O 1
ATOM 997 N N . ASP A 1 130 ? 12.236 -3.710 -6.948 1.00 95.69 130 ASP A N 1
ATOM 998 C CA . ASP A 1 130 ? 13.106 -4.446 -6.018 1.00 95.69 130 ASP A CA 1
ATOM 999 C C . ASP A 1 130 ? 12.398 -5.703 -5.475 1.00 95.69 130 ASP A C 1
ATOM 1001 O O . ASP A 1 130 ? 12.964 -6.799 -5.453 1.00 95.69 130 ASP A O 1
ATOM 1005 N N . TYR A 1 131 ? 11.116 -5.582 -5.119 1.00 95.56 131 TYR A N 1
ATOM 1006 C CA . TYR A 1 131 ? 10.285 -6.720 -4.731 1.00 95.56 131 TYR A CA 1
ATOM 1007 C C . TYR A 1 131 ? 10.121 -7.737 -5.867 1.00 95.56 131 TYR A C 1
ATOM 1009 O O . TYR A 1 131 ? 10.334 -8.930 -5.652 1.00 95.56 131 TYR A O 1
ATOM 1017 N N . MET A 1 132 ? 9.812 -7.278 -7.084 1.00 95.31 132 MET A N 1
ATOM 1018 C CA . MET A 1 132 ? 9.660 -8.121 -8.276 1.00 95.31 132 MET A CA 1
ATOM 1019 C C . MET A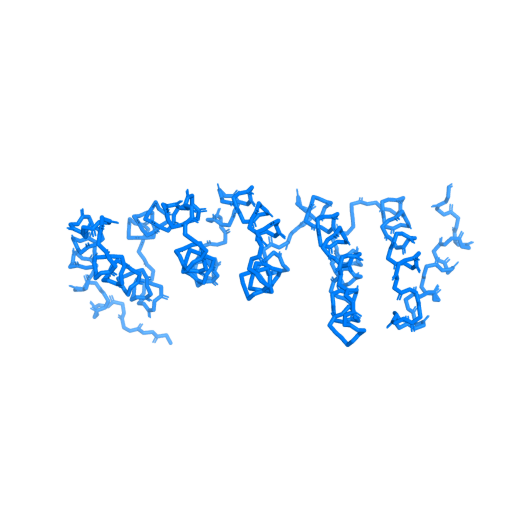 1 132 ? 10.892 -8.988 -8.549 1.00 95.31 132 MET A C 1
ATOM 1021 O O . MET A 1 132 ? 10.751 -10.156 -8.908 1.00 95.31 132 MET A O 1
ATOM 1025 N N . ILE A 1 133 ? 12.096 -8.426 -8.398 1.00 93.88 133 ILE A N 1
ATOM 1026 C CA . ILE A 1 133 ? 13.367 -9.123 -8.654 1.00 93.88 133 ILE A CA 1
ATOM 1027 C C . ILE A 1 133 ? 13.497 -10.370 -7.774 1.00 93.88 133 ILE A C 1
ATOM 1029 O O . ILE A 1 133 ? 14.004 -11.392 -8.233 1.00 93.88 133 ILE A O 1
ATOM 1033 N N . ASN A 1 134 ? 12.981 -10.306 -6.547 1.00 90.75 134 ASN A N 1
ATOM 1034 C CA . ASN A 1 134 ? 13.044 -11.389 -5.571 1.00 90.75 134 ASN A CA 1
ATOM 1035 C C . ASN A 1 134 ? 11.924 -12.439 -5.732 1.00 90.75 134 ASN A C 1
ATOM 1037 O O . ASN A 1 134 ? 11.911 -13.436 -5.008 1.00 90.75 134 ASN A O 1
ATOM 1041 N N . ILE A 1 135 ? 10.984 -12.249 -6.667 1.00 91.75 135 ILE A N 1
ATOM 1042 C CA . ILE A 1 135 ? 9.902 -13.205 -6.934 1.00 91.75 135 ILE A CA 1
ATOM 1043 C C . ILE A 1 135 ? 10.340 -14.256 -7.957 1.00 91.75 135 ILE A C 1
ATOM 1045 O O . ILE A 1 135 ? 10.693 -13.945 -9.095 1.00 91.75 135 ILE A O 1
ATOM 1049 N N . ASN A 1 136 ? 10.226 -15.524 -7.556 1.00 89.25 136 ASN A N 1
ATOM 1050 C CA . ASN A 1 136 ? 10.525 -16.678 -8.409 1.00 89.25 136 ASN A CA 1
ATOM 1051 C C . ASN A 1 136 ? 9.313 -17.172 -9.218 1.00 89.25 136 ASN A C 1
ATOM 1053 O O . ASN A 1 136 ? 9.483 -17.809 -10.253 1.00 89.25 136 ASN A O 1
ATOM 1057 N N . ASP A 1 137 ? 8.091 -16.908 -8.751 1.00 91.75 137 ASP A N 1
ATOM 1058 C CA . ASP A 1 137 ? 6.866 -17.331 -9.434 1.00 91.75 137 ASP A CA 1
ATOM 1059 C C . ASP A 1 137 ? 6.599 -16.446 -10.660 1.00 91.75 137 ASP A C 1
ATOM 1061 O O . ASP A 1 137 ? 6.295 -15.261 -10.524 1.00 91.75 137 ASP A O 1
ATOM 1065 N N . SER A 1 138 ? 6.711 -17.012 -11.864 1.00 90.75 138 SER A N 1
ATOM 1066 C CA . SER A 1 138 ? 6.578 -16.256 -13.117 1.00 90.75 138 SER A CA 1
ATOM 1067 C C . SER A 1 138 ? 5.202 -15.619 -13.295 1.00 90.75 138 SER A C 1
ATOM 1069 O O . SER A 1 138 ? 5.113 -14.517 -13.834 1.00 90.75 138 SER A O 1
ATOM 1071 N N . HIS A 1 139 ? 4.125 -16.268 -12.842 1.00 90.75 139 HIS A N 1
ATOM 1072 C CA . HIS A 1 139 ? 2.776 -15.719 -12.978 1.00 90.75 139 HIS A CA 1
ATOM 1073 C C . HIS A 1 139 ? 2.630 -14.456 -12.127 1.00 90.75 139 HIS A C 1
ATOM 1075 O O . HIS A 1 139 ? 2.192 -13.412 -12.608 1.00 90.75 139 HIS A O 1
ATOM 1081 N N . TYR A 1 140 ? 3.065 -14.520 -10.873 1.00 90.50 140 TYR A N 1
ATOM 1082 C CA . TYR A 1 140 ? 3.008 -13.387 -9.966 1.00 90.50 140 TYR A CA 1
ATOM 1083 C C . TYR A 1 140 ? 4.009 -12.285 -10.346 1.00 90.50 140 TYR A C 1
ATOM 1085 O O . TYR A 1 140 ? 3.678 -11.102 -10.309 1.00 90.50 140 TYR A O 1
ATOM 1093 N N . LYS A 1 141 ? 5.205 -12.653 -10.821 1.00 94.19 141 LYS A N 1
ATOM 1094 C CA . LYS A 1 141 ? 6.176 -11.699 -11.376 1.00 94.19 141 LYS A CA 1
ATOM 1095 C C . LYS A 1 141 ? 5.616 -10.950 -12.591 1.00 94.19 141 LYS A C 1
ATOM 1097 O O . LYS A 1 141 ? 5.838 -9.748 -12.715 1.00 94.19 141 LYS A O 1
ATOM 1102 N N . THR A 1 142 ? 4.842 -11.631 -13.443 1.00 93.88 142 THR A N 1
ATOM 1103 C CA . THR A 1 142 ? 4.133 -11.014 -14.579 1.00 93.88 142 THR A CA 1
ATOM 1104 C C . THR A 1 142 ? 3.157 -9.946 -14.092 1.00 93.88 142 THR A C 1
ATOM 1106 O O . THR A 1 142 ? 3.193 -8.817 -14.579 1.00 93.88 142 THR A O 1
ATOM 1109 N N . GLU A 1 143 ? 2.329 -10.270 -13.096 1.00 93.75 143 GLU A N 1
ATOM 1110 C CA . GLU A 1 143 ? 1.376 -9.324 -12.509 1.00 93.75 143 GLU A CA 1
ATOM 1111 C C . GLU A 1 143 ? 2.086 -8.090 -11.941 1.00 93.75 143 GLU A C 1
ATOM 1113 O O . GLU A 1 143 ? 1.726 -6.963 -12.284 1.00 93.75 143 GLU A O 1
ATOM 1118 N N . ILE A 1 144 ? 3.149 -8.291 -11.156 1.00 95.31 144 ILE A N 1
ATOM 1119 C CA . ILE A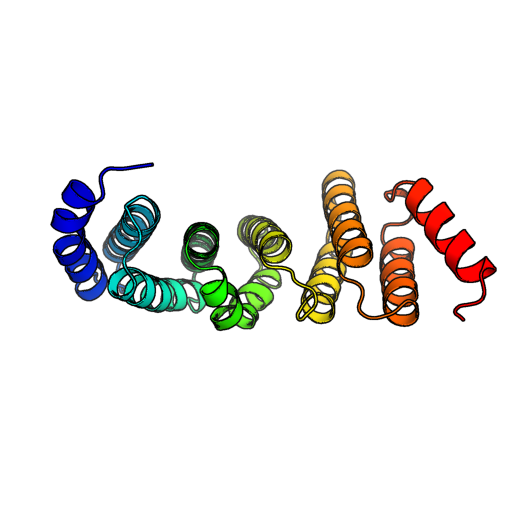 1 144 ? 3.931 -7.189 -10.588 1.00 95.31 144 ILE A CA 1
ATOM 1120 C C . ILE A 1 144 ? 4.523 -6.308 -11.691 1.00 95.31 144 ILE A C 1
ATOM 1122 O O . ILE A 1 144 ? 4.365 -5.087 -11.652 1.00 95.31 144 ILE A O 1
ATOM 1126 N N . SER A 1 145 ? 5.157 -6.919 -12.696 1.00 95.81 145 SER A N 1
ATOM 1127 C CA . SER A 1 145 ? 5.762 -6.182 -13.808 1.00 95.81 145 SER A CA 1
ATOM 1128 C C . SER A 1 145 ? 4.729 -5.334 -14.553 1.00 95.81 145 SER A C 1
ATOM 1130 O O . SER A 1 145 ? 4.978 -4.158 -14.805 1.00 95.81 145 SER A O 1
ATOM 1132 N N . SER A 1 146 ? 3.534 -5.881 -14.815 1.00 95.06 146 SER A N 1
ATOM 1133 C CA . SER A 1 146 ? 2.440 -5.162 -15.475 1.00 95.06 146 SER A CA 1
ATOM 1134 C C . SER A 1 146 ? 2.016 -3.936 -14.673 1.00 95.06 146 SER A C 1
ATOM 1136 O O . SER A 1 146 ? 1.851 -2.858 -15.235 1.00 95.06 146 SER A O 1
ATOM 1138 N N . ARG A 1 147 ? 1.892 -4.069 -13.349 1.00 96.88 147 ARG A N 1
ATOM 1139 C CA . ARG A 1 147 ? 1.520 -2.957 -12.464 1.00 96.88 147 ARG A CA 1
ATOM 1140 C C . ARG A 1 147 ? 2.599 -1.876 -12.407 1.00 96.88 147 ARG A C 1
ATOM 1142 O O . ARG A 1 147 ? 2.255 -0.699 -12.433 1.00 96.88 147 ARG A O 1
ATOM 1149 N N . CYS A 1 148 ? 3.881 -2.245 -12.373 1.00 97.12 148 CYS A N 1
ATOM 1150 C CA . CYS A 1 148 ? 4.979 -1.275 -12.447 1.00 97.12 148 CYS A CA 1
ATOM 1151 C C . CYS A 1 148 ? 4.942 -0.482 -13.761 1.00 97.12 148 CYS A C 1
ATOM 1153 O O . CYS A 1 148 ? 5.093 0.738 -13.743 1.00 97.12 148 CYS A O 1
ATOM 1155 N N . VAL A 1 149 ? 4.696 -1.163 -14.886 1.00 95.81 149 VAL A N 1
ATOM 1156 C CA . VAL A 1 149 ? 4.556 -0.522 -16.201 1.00 95.81 149 VAL A CA 1
ATOM 1157 C C . VAL A 1 149 ? 3.358 0.422 -16.232 1.00 95.81 149 VAL A C 1
ATOM 1159 O O . VAL A 1 149 ? 3.516 1.569 -16.634 1.00 95.81 149 VAL A O 1
ATOM 1162 N N . GLU A 1 150 ? 2.185 -0.023 -15.772 1.00 95.88 150 GLU A N 1
ATOM 1163 C CA . GLU A 1 150 ? 0.973 0.807 -15.710 1.00 95.88 150 GLU A CA 1
ATOM 1164 C C . GLU A 1 150 ? 1.218 2.104 -14.925 1.00 95.88 150 GLU A C 1
ATOM 1166 O O . GLU A 1 150 ? 0.870 3.191 -15.388 1.00 95.88 150 GLU A O 1
ATOM 1171 N N . LEU A 1 151 ? 1.859 2.006 -13.754 1.00 97.69 151 LEU A N 1
ATOM 1172 C CA . LEU A 1 151 ? 2.191 3.175 -12.939 1.00 97.69 151 LEU A CA 1
ATOM 1173 C C . LEU A 1 151 ? 3.207 4.090 -13.629 1.00 97.69 151 LEU A C 1
ATOM 1175 O O . LEU A 1 151 ? 3.058 5.311 -13.568 1.00 97.69 151 LEU A O 1
ATOM 1179 N N . ALA A 1 152 ? 4.219 3.524 -14.291 1.00 96.19 152 ALA A N 1
ATOM 1180 C CA . ALA A 1 152 ? 5.208 4.303 -15.021 1.00 96.19 152 ALA A CA 1
ATOM 1181 C C . ALA A 1 152 ? 4.577 5.043 -16.211 1.00 96.19 152 ALA A C 1
ATOM 1183 O O . ALA A 1 152 ? 4.815 6.235 -16.374 1.00 96.19 152 ALA A O 1
ATOM 1184 N N . GLU A 1 153 ? 3.725 4.386 -17.003 1.00 93.38 153 GLU A N 1
ATOM 1185 C CA . GLU A 1 153 ? 3.011 5.017 -18.122 1.00 93.38 153 GLU A CA 1
ATOM 1186 C C . GLU A 1 153 ? 2.062 6.125 -17.644 1.00 93.38 153 GLU A C 1
ATOM 1188 O O . GLU A 1 153 ? 1.917 7.151 -18.310 1.00 93.38 153 GLU A O 1
ATOM 1193 N N . GLN A 1 154 ? 1.424 5.937 -16.486 1.00 95.69 154 GLN A N 1
ATOM 1194 C CA . GLN A 1 154 ? 0.436 6.877 -15.964 1.00 95.69 154 GLN A CA 1
ATOM 1195 C C . GLN A 1 154 ? 1.055 8.094 -15.267 1.00 95.69 154 GLN A C 1
ATOM 1197 O O . GLN A 1 154 ? 0.515 9.198 -15.366 1.00 95.69 154 GLN A O 1
ATOM 1202 N N . PHE A 1 155 ? 2.137 7.898 -14.513 1.00 97.25 155 PHE A N 1
ATOM 1203 C CA . PHE A 1 155 ? 2.620 8.894 -13.556 1.00 97.25 155 PHE A CA 1
ATOM 1204 C C . PHE A 1 155 ? 4.063 9.352 -13.785 1.00 97.25 155 PHE A C 1
ATOM 1206 O O . PHE A 1 155 ? 4.517 10.195 -13.012 1.00 97.25 155 PHE A O 1
ATOM 1213 N N . ALA A 1 156 ? 4.770 8.852 -14.810 1.00 96.19 156 ALA A N 1
ATOM 1214 C CA . ALA A 1 156 ? 6.166 9.214 -15.061 1.00 96.19 156 ALA A CA 1
ATOM 1215 C C . ALA A 1 156 ? 6.402 10.740 -15.024 1.00 96.19 156 ALA A C 1
ATOM 1217 O O . ALA A 1 156 ? 5.746 11.483 -15.759 1.00 96.19 156 ALA A O 1
ATOM 1218 N N . PRO A 1 157 ? 7.374 11.220 -14.226 1.00 96.12 157 PRO A N 1
ATOM 1219 C CA . PRO A 1 157 ? 7.694 12.643 -14.147 1.00 96.12 157 PRO A CA 1
ATOM 1220 C C . PRO A 1 157 ? 8.483 13.137 -15.367 1.00 96.12 157 PRO A C 1
ATOM 1222 O O . PRO A 1 157 ? 8.494 14.332 -15.658 1.00 96.12 157 PRO A O 1
ATOM 1225 N N . SER A 1 158 ? 9.169 12.237 -16.080 1.00 94.38 158 SER A N 1
ATOM 1226 C CA . SER A 1 158 ? 9.928 12.547 -17.292 1.00 94.38 158 SER A CA 1
ATOM 1227 C C . SER A 1 158 ? 10.112 11.314 -18.180 1.00 94.38 158 SER A C 1
ATOM 1229 O O . SER A 1 158 ? 10.084 10.179 -17.699 1.00 94.38 158 SER A O 1
ATOM 1231 N N . ASN A 1 159 ? 10.382 11.541 -19.470 1.00 91.25 159 ASN A N 1
ATOM 1232 C CA . ASN A 1 159 ?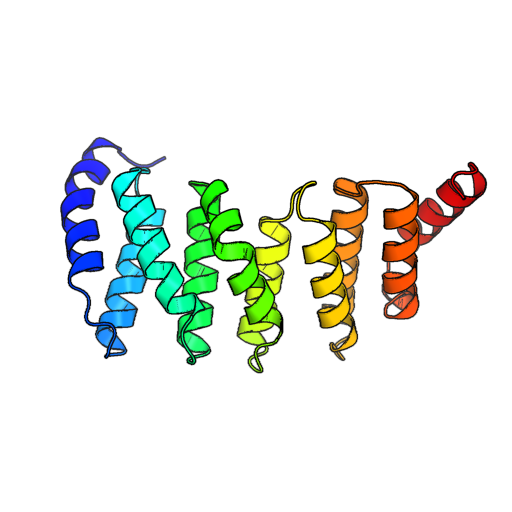 10.717 10.469 -20.415 1.00 91.25 159 ASN A CA 1
ATOM 1233 C C . ASN A 1 159 ? 12.002 9.734 -20.009 1.00 91.25 159 ASN A C 1
ATOM 1235 O O . ASN A 1 159 ? 12.081 8.519 -20.155 1.00 91.25 159 ASN A O 1
ATOM 1239 N N . GLN A 1 160 ? 12.984 10.451 -19.453 1.00 92.81 160 GLN A N 1
ATOM 1240 C CA . GLN A 1 160 ? 14.229 9.850 -18.978 1.00 92.81 160 GLN A CA 1
ATOM 1241 C C . GLN A 1 160 ? 13.966 8.851 -17.846 1.00 92.81 160 GLN A C 1
ATOM 1243 O O . GLN A 1 160 ? 14.432 7.715 -17.924 1.00 92.81 160 GLN A O 1
ATOM 1248 N N . TRP A 1 161 ? 13.195 9.253 -16.829 1.00 95.75 161 TRP A N 1
ATOM 1249 C CA . TRP A 1 161 ? 12.822 8.355 -15.735 1.00 95.75 161 TRP A CA 1
ATOM 1250 C C . TRP A 1 161 ? 12.015 7.164 -16.261 1.00 95.75 161 TRP A C 1
ATOM 1252 O O . TRP A 1 161 ? 12.324 6.023 -15.932 1.00 95.75 161 TRP A O 1
ATOM 1262 N N . PHE A 1 162 ? 11.048 7.404 -17.155 1.00 94.75 162 PHE A N 1
ATOM 1263 C CA . PHE A 1 162 ? 10.268 6.333 -17.773 1.00 94.75 162 PHE A CA 1
ATOM 1264 C C . PHE A 1 162 ? 11.162 5.303 -18.479 1.00 94.75 162 PHE A C 1
ATOM 1266 O O . PHE A 1 162 ? 11.055 4.113 -18.201 1.00 94.75 162 PHE A O 1
ATOM 1273 N N . ILE A 1 163 ? 12.089 5.740 -19.340 1.00 93.25 163 ILE A N 1
ATOM 1274 C CA . ILE A 1 163 ? 13.009 4.846 -20.063 1.00 93.25 163 ILE A CA 1
ATOM 1275 C C . ILE A 1 163 ? 13.881 4.043 -19.086 1.00 93.25 163 ILE A C 1
ATOM 1277 O O . ILE A 1 163 ? 14.044 2.836 -19.262 1.00 93.25 163 ILE A O 1
ATOM 1281 N N . GLN A 1 164 ? 14.422 4.683 -18.045 1.00 94.75 164 GLN A N 1
ATOM 1282 C CA . GLN A 1 164 ? 15.241 4.013 -17.028 1.00 94.75 164 GLN A CA 1
ATOM 1283 C C . GLN A 1 164 ? 14.448 2.941 -16.272 1.00 94.75 164 GLN A C 1
ATOM 1285 O O . GLN A 1 164 ? 14.898 1.799 -16.172 1.00 94.75 164 GLN A O 1
ATOM 1290 N N . THR A 1 165 ? 13.248 3.281 -15.805 1.00 96.12 165 THR A N 1
ATOM 1291 C CA . THR A 1 165 ? 12.336 2.355 -15.125 1.00 96.12 165 THR A CA 1
ATOM 1292 C C . THR A 1 165 ? 11.956 1.188 -16.028 1.00 96.12 165 THR A C 1
ATOM 1294 O O . THR A 1 165 ? 12.048 0.030 -15.619 1.00 96.12 165 THR A O 1
ATOM 1297 N N . MET A 1 166 ? 11.603 1.463 -17.284 1.00 95.19 166 MET A N 1
ATOM 1298 C CA . MET A 1 166 ? 11.254 0.427 -18.251 1.00 95.19 166 MET A CA 1
ATOM 1299 C C . MET A 1 166 ? 12.418 -0.524 -18.534 1.00 95.19 166 MET A C 1
ATOM 1301 O O . MET A 1 166 ? 12.207 -1.734 -18.591 1.00 95.19 166 MET A O 1
ATOM 1305 N N . ASN A 1 167 ? 13.647 -0.014 -18.644 1.00 93.88 167 ASN A N 1
ATOM 1306 C CA . ASN A 1 167 ? 14.835 -0.853 -18.808 1.00 93.88 167 ASN A CA 1
ATOM 1307 C C . ASN A 1 167 ? 15.037 -1.797 -17.615 1.00 93.88 167 ASN A C 1
ATOM 1309 O O . ASN A 1 167 ? 15.270 -2.983 -17.834 1.00 93.88 167 ASN A O 1
ATOM 1313 N N . ARG A 1 168 ? 14.867 -1.314 -16.373 1.00 95.94 168 ARG A N 1
ATOM 1314 C CA . ARG A 1 168 ? 14.933 -2.167 -15.169 1.00 95.94 168 ARG A CA 1
ATOM 1315 C C . ARG A 1 168 ? 13.866 -3.263 -15.186 1.00 95.94 168 ARG A C 1
ATOM 1317 O O . ARG A 1 168 ? 14.143 -4.407 -14.834 1.00 95.94 168 ARG A O 1
ATOM 1324 N N . VAL A 1 169 ? 12.643 -2.936 -15.609 1.00 95.75 169 VAL A N 1
ATOM 1325 C CA . VAL A 1 169 ? 11.568 -3.932 -15.730 1.00 95.75 169 VAL A CA 1
ATOM 1326 C C . VAL A 1 169 ? 11.916 -4.980 -16.794 1.00 95.75 169 VAL A C 1
ATOM 1328 O O . VAL A 1 169 ? 11.796 -6.176 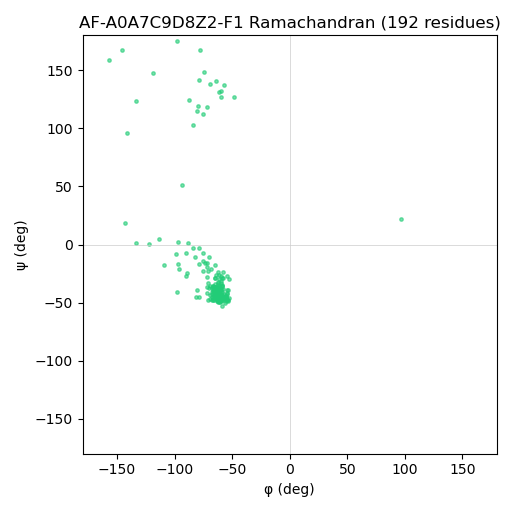-16.529 1.00 95.75 169 VAL A O 1
ATOM 1331 N N . PHE A 1 170 ? 12.391 -4.563 -17.972 1.00 93.56 170 PHE A N 1
ATOM 1332 C CA . PHE A 1 17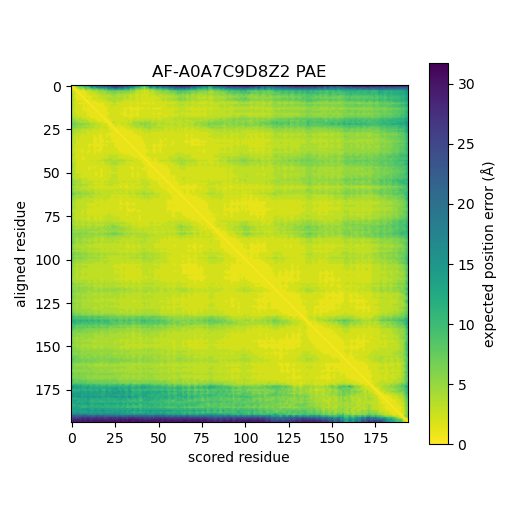0 ? 12.764 -5.484 -19.050 1.00 93.56 170 PHE A CA 1
ATOM 1333 C C . PHE A 1 170 ? 13.975 -6.359 -18.711 1.00 93.56 170 PHE A C 1
ATOM 1335 O O . PHE A 1 170 ? 13.986 -7.532 -19.079 1.00 93.56 170 PHE A O 1
ATOM 1342 N N . GLU A 1 171 ? 14.957 -5.833 -17.981 1.00 94.12 171 GLU A N 1
ATOM 1343 C CA . GLU A 1 171 ? 16.132 -6.587 -17.533 1.00 94.12 171 GLU A CA 1
ATOM 1344 C C . GLU A 1 171 ? 15.749 -7.802 -16.672 1.00 94.12 171 GLU A C 1
ATOM 1346 O O . GLU A 1 171 ? 16.367 -8.861 -16.777 1.00 94.12 171 GLU A O 1
ATOM 1351 N N . HIS A 1 172 ? 14.701 -7.678 -15.851 1.00 93.19 172 HIS A N 1
ATOM 1352 C CA . HIS A 1 172 ? 14.333 -8.704 -14.871 1.00 93.19 172 HIS A CA 1
ATOM 1353 C C . HIS A 1 172 ? 13.052 -9.485 -15.188 1.00 93.19 172 HIS A C 1
ATOM 1355 O O . HIS A 1 172 ? 12.830 -10.543 -14.589 1.00 93.19 172 HIS A O 1
ATOM 1361 N N . ALA A 1 173 ? 12.198 -8.975 -16.075 1.00 92.06 173 ALA A N 1
ATOM 1362 C CA . ALA A 1 173 ? 10.906 -9.571 -16.420 1.00 92.06 173 ALA A CA 1
ATOM 1363 C C . ALA A 1 173 ? 10.552 -9.423 -17.913 1.00 92.06 173 ALA A C 1
ATOM 1365 O O . ALA A 1 173 ? 9.383 -9.515 -18.277 1.00 92.06 173 ALA A O 1
ATOM 1366 N N . GLY A 1 174 ? 11.521 -9.152 -18.793 1.00 85.19 174 GLY A N 1
ATOM 1367 C CA . GLY A 1 174 ? 11.240 -8.786 -20.184 1.00 85.19 174 GLY A CA 1
ATOM 1368 C C . GLY A 1 174 ? 10.503 -9.841 -21.011 1.00 85.19 174 GLY A C 1
ATOM 1369 O O . GLY A 1 174 ? 9.726 -9.480 -21.889 1.00 85.19 174 GLY A O 1
ATOM 1370 N N . ASP A 1 175 ? 10.682 -11.123 -20.703 1.00 89.31 175 ASP A N 1
ATOM 1371 C CA . ASP A 1 175 ? 9.951 -12.247 -21.300 1.00 89.31 175 ASP A CA 1
ATOM 1372 C C . ASP A 1 175 ? 8.485 -12.340 -20.838 1.00 89.31 175 ASP A C 1
ATOM 1374 O O . ASP A 1 175 ? 7.658 -12.951 -21.515 1.00 89.31 175 ASP A O 1
ATOM 1378 N N . LEU A 1 176 ? 8.157 -11.706 -19.711 1.00 88.06 176 LEU A N 1
ATOM 1379 C CA . LEU A 1 176 ? 6.828 -11.691 -19.097 1.00 88.06 176 LEU A CA 1
ATOM 1380 C C . LEU A 1 176 ? 6.015 -10.442 -19.469 1.00 88.06 176 LEU A C 1
ATOM 1382 O O . LEU A 1 176 ? 4.786 -10.440 -19.377 1.00 88.06 176 LEU A O 1
ATOM 1386 N N . VAL A 1 177 ? 6.684 -9.367 -19.889 1.00 86.25 177 VAL A N 1
ATOM 1387 C CA . VAL A 1 177 ? 6.038 -8.089 -20.210 1.00 86.25 177 VAL A CA 1
ATOM 1388 C C . VAL A 1 177 ? 5.379 -8.140 -21.589 1.00 86.25 177 VAL A C 1
ATOM 1390 O O . VAL A 1 177 ? 5.911 -8.678 -22.559 1.00 86.25 177 VAL A O 1
ATOM 1393 N N . ASN A 1 178 ? 4.203 -7.518 -21.709 1.00 86.06 178 ASN A N 1
ATOM 1394 C CA . ASN A 1 178 ? 3.489 -7.428 -22.978 1.00 86.06 178 ASN A CA 1
ATOM 1395 C C . ASN A 1 178 ? 4.328 -6.701 -24.045 1.00 86.06 178 ASN A C 1
ATOM 1397 O O . ASN A 1 178 ? 4.725 -5.551 -23.861 1.00 86.06 178 ASN A O 1
ATOM 1401 N N . ILE A 1 179 ? 4.503 -7.331 -25.210 1.00 86.44 179 ILE A N 1
ATOM 1402 C CA . ILE A 1 179 ? 5.312 -6.804 -26.321 1.00 86.44 179 ILE A CA 1
ATOM 1403 C C . ILE A 1 179 ? 4.909 -5.394 -26.783 1.00 86.44 179 ILE A C 1
ATOM 1405 O O . ILE A 1 179 ? 5.744 -4.632 -27.268 1.00 86.44 179 ILE A O 1
ATOM 1409 N N . LYS A 1 180 ? 3.642 -5.001 -26.594 1.00 86.81 180 LYS A N 1
ATOM 1410 C CA . LYS A 1 180 ? 3.169 -3.641 -26.900 1.00 86.81 180 LYS A CA 1
ATOM 1411 C C . LYS A 1 180 ? 3.927 -2.572 -26.113 1.00 86.81 180 LYS A C 1
ATOM 1413 O O . LYS A 1 180 ? 4.197 -1.505 -26.653 1.00 86.81 180 LYS A O 1
ATOM 1418 N N . VAL A 1 181 ? 4.298 -2.872 -24.873 1.00 86.19 181 VAL A N 1
ATOM 1419 C CA . VAL A 1 181 ? 5.047 -1.961 -24.004 1.00 86.19 181 VAL A CA 1
ATOM 1420 C C . VAL A 1 181 ? 6.457 -1.747 -24.560 1.00 86.19 181 VAL A C 1
ATOM 1422 O O . VAL A 1 181 ? 6.924 -0.615 -24.659 1.00 86.19 181 VAL A O 1
ATOM 1425 N N . ALA A 1 182 ? 7.109 -2.819 -25.025 1.00 84.38 182 ALA A N 1
ATOM 1426 C CA . ALA A 1 182 ? 8.410 -2.726 -25.687 1.00 84.38 182 ALA A CA 1
ATOM 1427 C C . ALA A 1 182 ? 8.327 -1.904 -26.986 1.00 84.38 182 ALA A C 1
ATOM 1429 O O . ALA A 1 182 ? 9.191 -1.072 -27.256 1.00 84.38 182 ALA A O 1
ATOM 1430 N N . HIS A 1 183 ? 7.256 -2.074 -27.770 1.00 85.88 183 HIS A N 1
ATOM 1431 C CA . HIS A 1 183 ? 7.013 -1.255 -28.961 1.00 85.88 183 HIS A CA 1
ATOM 1432 C C . HIS A 1 183 ? 6.820 0.234 -28.624 1.00 85.88 183 HIS A C 1
ATOM 1434 O O . HIS A 1 183 ? 7.373 1.088 -29.319 1.00 85.88 183 HIS A O 1
ATOM 1440 N N . ASN A 1 184 ? 6.080 0.553 -27.556 1.00 83.75 184 ASN A N 1
ATOM 1441 C CA . ASN A 1 184 ? 5.899 1.929 -27.086 1.00 83.75 184 ASN A CA 1
ATOM 1442 C C . ASN A 1 184 ? 7.236 2.569 -26.689 1.00 83.75 184 ASN A C 1
ATOM 1444 O O . ASN A 1 184 ? 7.510 3.697 -27.101 1.00 83.75 184 ASN A O 1
ATOM 1448 N N . LEU A 1 185 ? 8.081 1.836 -25.954 1.00 85.06 185 LEU A N 1
ATOM 1449 C CA . LEU A 1 185 ? 9.414 2.300 -25.570 1.00 85.06 185 LEU A CA 1
ATOM 1450 C C . LEU A 1 185 ? 10.297 2.567 -26.798 1.00 85.06 185 LEU A C 1
ATOM 1452 O O . LEU A 1 185 ? 10.896 3.635 -26.903 1.00 85.06 185 LEU A O 1
ATOM 1456 N N . MET A 1 186 ? 10.351 1.632 -27.754 1.00 85.81 186 MET A N 1
ATOM 1457 C CA . MET A 1 186 ? 11.148 1.805 -28.976 1.00 85.81 186 MET A CA 1
ATOM 1458 C C . MET A 1 186 ? 10.716 3.033 -29.779 1.00 85.81 186 MET A C 1
ATOM 1460 O O . MET A 1 186 ? 11.564 3.759 -30.295 1.00 85.81 186 MET A O 1
ATOM 1464 N N . ARG A 1 187 ? 9.406 3.296 -29.858 1.00 84.75 187 ARG A N 1
ATOM 1465 C CA . ARG A 1 187 ? 8.883 4.497 -30.514 1.00 84.75 187 ARG A CA 1
ATOM 1466 C C . ARG A 1 187 ? 9.320 5.776 -29.793 1.00 84.75 187 ARG A C 1
ATOM 1468 O O . ARG A 1 187 ? 9.790 6.689 -30.458 1.00 84.75 187 ARG A O 1
ATOM 1475 N N . LEU A 1 188 ? 9.223 5.823 -28.463 1.00 82.25 188 LEU A N 1
ATOM 1476 C CA . LEU A 1 188 ? 9.664 6.979 -27.667 1.00 82.25 188 LEU A CA 1
ATOM 1477 C C . LEU A 1 188 ? 11.153 7.295 -27.871 1.00 82.25 188 LEU A C 1
ATOM 1479 O O . LEU A 1 188 ? 11.524 8.459 -28.009 1.00 82.25 188 LEU A O 1
ATOM 1483 N N . ILE A 1 189 ? 12.000 6.263 -27.935 1.00 84.31 189 ILE A N 1
ATOM 1484 C CA . ILE A 1 189 ? 13.434 6.421 -28.214 1.00 84.31 189 ILE A CA 1
ATOM 1485 C C . ILE A 1 189 ? 13.651 6.940 -29.644 1.00 84.31 189 ILE A C 1
ATOM 1487 O O . ILE A 1 189 ? 14.449 7.852 -29.855 1.00 84.31 189 ILE A O 1
ATOM 1491 N N . ALA A 1 190 ? 12.920 6.401 -30.625 1.00 84.38 190 ALA A N 1
ATOM 1492 C CA . ALA A 1 190 ? 13.014 6.828 -32.022 1.00 84.38 190 ALA A CA 1
ATOM 1493 C C . ALA A 1 190 ? 12.549 8.280 -32.250 1.00 84.38 190 ALA A C 1
ATOM 1495 O O . ALA A 1 190 ? 13.051 8.946 -33.153 1.00 84.38 190 ALA A O 1
ATOM 1496 N N . GLU A 1 191 ? 11.619 8.779 -31.432 1.00 82.81 191 GLU A N 1
ATOM 1497 C CA . GLU A 1 191 ? 11.103 10.154 -31.483 1.00 82.81 191 GLU A CA 1
ATOM 1498 C C . GLU A 1 191 ? 12.049 11.197 -30.842 1.00 82.81 191 GLU A C 1
ATOM 1500 O O . GLU A 1 191 ? 11.791 12.394 -30.952 1.00 82.81 191 GLU A O 1
ATOM 1505 N N . GLY A 1 192 ? 13.187 10.781 -30.261 1.00 60.78 192 GLY A N 1
ATOM 1506 C CA . GLY A 1 192 ? 14.320 11.673 -29.966 1.00 60.78 192 GLY A CA 1
ATOM 1507 C C . GLY A 1 192 ? 14.407 12.247 -28.547 1.00 60.78 192 GLY A C 1
ATOM 1508 O O . GLY A 1 192 ? 15.081 13.254 -28.353 1.00 60.78 192 GLY A O 1
ATOM 1509 N N . PHE A 1 193 ? 13.776 11.627 -27.547 1.00 57.72 193 PHE A N 1
ATOM 1510 C CA . PHE A 1 193 ? 13.926 12.011 -26.130 1.00 57.72 193 PHE A CA 1
ATOM 1511 C C . PHE A 1 193 ? 15.019 11.203 -25.404 1.00 57.72 193 PHE A C 1
ATOM 1513 O O . PHE A 1 193 ? 14.766 10.623 -24.346 1.00 57.72 193 PHE A O 1
ATOM 1520 N N . GLY A 1 194 ? 16.216 11.160 -25.998 1.00 49.72 194 GLY A N 1
ATOM 1521 C CA . GLY A 1 194 ? 17.448 10.628 -25.400 1.00 49.72 194 GLY A CA 1
ATOM 1522 C C . GLY A 1 194 ? 18.428 11.732 -25.034 1.00 49.72 194 GLY A C 1
ATOM 1523 O O . GLY A 1 194 ? 18.485 12.729 -25.788 1.00 49.72 194 GLY A O 1
#

Solvent-accessible surface area (backbone atoms only — not comparable to full-atom values): 10835 Å² total; per-residue (Å²): 136,77,60,56,69,67,32,58,73,43,51,65,58,42,47,50,46,55,74,65,43,48,74,92,38,74,66,25,44,50,52,32,51,49,36,42,52,50,58,58,72,44,55,87,48,73,72,55,50,53,54,38,50,58,56,36,51,54,25,47,70,40,91,45,67,68,42,24,38,51,17,50,55,51,47,62,47,39,35,78,78,41,56,71,59,47,69,80,43,43,69,57,50,56,57,39,53,72,46,91,50,65,69,40,24,55,53,34,51,61,42,51,66,72,69,55,44,65,93,46,34,70,67,51,44,53,52,51,48,60,49,39,70,75,47,82,52,64,72,62,34,31,54,49,51,50,52,47,49,53,48,39,76,73,32,51,89,40,67,62,57,36,54,53,55,50,50,56,48,43,76,76,41,45,93,59,50,63,66,66,58,56,51,52,51,54,50,50,56,72,73,59,69,120

Secondary structure (DSSP, 8-state):
---HHHHHHHHHHHHHHHHH--TTSHHHHHHHHHHHHHHHHSS--HHHHHHHHHHHHHHHT-S-HHHHHHHHHHHHHHTTT-THHHHHHHHHHHHTTSSS-HHHHHHHHHHHHHH--TTTHHHHHHHHHHHHHT---HHHHHHHHHHHHHHHHHH-S-HHHHHHHHHHHHHHHTTTS-HHHHHHHHHHHHTT--

Radius of gyration: 19.65 Å; Cα contacts (8 Å, |Δi|>4): 201; chains: 1; bounding box: 45×31×58 Å

Organism: Opuntia streptacantha (NCBI:txid393608)

pLDDT: mean 92.79, std 6.59, range [49.72, 97.88]

InterPro domains:
  IPR002553 Clathrin/coatomer adaptor, adaptin-like, N-terminal [PF01602] (19-190)
  IPR011989 Armadillo-like helical [G3DSA:1.25.10.10] (1-192)
  IPR016024 Armadillo-type fold [SSF48371] (15-189)
  IPR050840 Adaptor Complexes Large Subunit [PTHR22780] (2-190)

Mean predicted aligned error: 4.54 Å

Sequence (194 aa):
SGDKNASGHMYTVVHDIIRKADLSTNIGNAVLYEAVCCAAGIHPNTKLLEATADAMSRFLKSDSHNLKYMGIDALGRLIKLSPEIAEQHQLAVIDCLEDPDDTLKRKTFELLYKMTKSSNVEVIVDRMIDYMININDSHYKTEISSRCVELAEQFAPSNQWFIQTMNRVFEHAGDLVNIKVAHNLMRLIAEGFG